Protein AF-A0A1B6HWM0-F1 (afdb_monomer_lite)

Organism: NCBI:txid320908

Structure (mmCIF, N/CA/C/O backbone):
data_AF-A0A1B6HWM0-F1
#
_entry.id   AF-A0A1B6HWM0-F1
#
loop_
_atom_site.group_PDB
_atom_site.id
_atom_site.type_symbol
_atom_site.label_atom_id
_atom_site.label_alt_id
_atom_site.label_comp_id
_atom_site.label_asym_id
_atom_site.label_entity_id
_atom_site.label_seq_id
_atom_site.pdbx_PDB_ins_code
_atom_site.Cartn_x
_atom_site.Cartn_y
_atom_site.Cartn_z
_atom_site.occupancy
_atom_site.B_iso_or_equiv
_atom_site.auth_seq_id
_atom_site.auth_comp_id
_atom_site.auth_asym_id
_atom_site.auth_atom_id
_atom_site.pdbx_PDB_model_num
ATOM 1 N N . GLU A 1 1 ? 51.348 -57.547 -62.914 1.00 40.72 1 GLU A N 1
ATOM 2 C CA . GLU A 1 1 ? 50.352 -56.809 -63.712 1.00 40.72 1 GLU A CA 1
ATOM 3 C C . GLU A 1 1 ? 50.703 -55.326 -63.709 1.00 40.72 1 GLU A C 1
ATOM 5 O O . GLU A 1 1 ? 50.696 -54.713 -62.653 1.00 40.72 1 GLU A O 1
ATOM 10 N N . ILE A 1 2 ? 51.156 -54.853 -64.878 1.00 40.62 2 ILE A N 1
ATOM 11 C CA . ILE A 1 2 ? 50.987 -53.520 -65.498 1.00 40.62 2 ILE A CA 1
ATOM 12 C C . ILE A 1 2 ? 51.083 -52.308 -64.538 1.00 40.62 2 ILE A C 1
ATOM 14 O O . ILE A 1 2 ? 50.149 -52.009 -63.808 1.00 40.62 2 ILE A O 1
ATOM 18 N N . GLU A 1 3 ? 52.250 -51.669 -64.378 1.00 36.12 3 GLU A N 1
ATOM 19 C CA . GLU A 1 3 ? 52.830 -50.602 -65.237 1.00 36.12 3 GLU A CA 1
ATOM 20 C C . GLU A 1 3 ? 51.979 -49.308 -65.315 1.00 36.12 3 GLU A C 1
ATOM 22 O O . GLU A 1 3 ? 50.900 -49.305 -65.886 1.00 36.12 3 GLU A O 1
ATOM 27 N N . LYS A 1 4 ? 52.447 -48.198 -64.704 1.00 38.41 4 LYS A N 1
ATOM 28 C CA . LYS A 1 4 ? 53.203 -47.085 -65.360 1.00 38.41 4 LYS A CA 1
ATOM 29 C C . LYS A 1 4 ? 52.201 -45.985 -65.776 1.00 38.41 4 LYS A C 1
ATOM 31 O O . LYS A 1 4 ? 51.188 -46.279 -66.385 1.00 38.41 4 LYS A O 1
ATOM 36 N N . TRP A 1 5 ? 52.325 -44.719 -65.388 1.00 36.69 5 TRP A N 1
ATOM 37 C CA . TRP A 1 5 ? 53.414 -43.774 -65.657 1.00 36.69 5 TRP A CA 1
ATOM 38 C C . TRP A 1 5 ? 53.405 -42.677 -64.568 1.00 36.69 5 TRP A C 1
ATOM 40 O O . TRP A 1 5 ? 52.385 -42.045 -64.330 1.00 36.69 5 TRP A O 1
ATOM 50 N N . MET A 1 6 ? 54.442 -42.594 -63.732 1.00 32.62 6 MET A N 1
ATOM 51 C CA . MET A 1 6 ? 55.604 -41.688 -63.856 1.00 32.62 6 MET A CA 1
ATOM 52 C C . MET A 1 6 ? 55.316 -40.182 -63.666 1.00 32.62 6 MET A C 1
ATOM 54 O O . MET A 1 6 ? 55.105 -39.432 -64.613 1.00 32.62 6 MET A O 1
ATOM 58 N N . LEU A 1 7 ? 55.423 -39.776 -62.395 1.00 42.09 7 LEU A N 1
ATOM 59 C CA . LEU A 1 7 ? 56.094 -38.570 -61.865 1.00 42.09 7 LEU A CA 1
ATOM 60 C C . LEU A 1 7 ? 57.292 -38.077 -62.728 1.00 42.09 7 LEU A C 1
ATOM 62 O O . LEU A 1 7 ? 57.929 -38.904 -63.383 1.00 42.09 7 LEU A O 1
ATOM 66 N N . PRO A 1 8 ? 57.675 -36.777 -62.677 1.00 43.03 8 PRO A N 1
ATOM 67 C CA . PRO A 1 8 ? 58.508 -36.322 -61.558 1.00 43.03 8 PRO A CA 1
ATOM 68 C C . PRO A 1 8 ? 58.257 -34.903 -61.025 1.00 43.03 8 PRO A C 1
ATOM 70 O O . PRO A 1 8 ? 58.217 -33.906 -61.740 1.00 43.03 8 PRO A O 1
ATOM 73 N N . HIS A 1 9 ? 58.233 -34.857 -59.696 1.00 41.94 9 HIS A N 1
ATOM 74 C CA . HIS A 1 9 ? 58.665 -33.747 -58.857 1.00 41.94 9 HIS A CA 1
ATOM 75 C C . HIS A 1 9 ? 60.089 -33.307 -59.262 1.00 41.94 9 HIS A C 1
ATOM 77 O O . HIS A 1 9 ? 60.989 -34.146 -59.318 1.00 41.94 9 HIS A O 1
ATOM 83 N N . MET A 1 10 ? 60.318 -32.013 -59.501 1.00 31.55 10 MET A N 1
ATOM 84 C CA . MET A 1 10 ? 61.663 -31.424 -59.526 1.00 31.55 10 MET A CA 1
ATOM 85 C C . MET A 1 10 ? 61.644 -30.001 -58.962 1.00 31.55 10 MET A C 1
ATOM 87 O O . MET A 1 10 ? 61.113 -29.078 -59.572 1.00 31.55 10 MET A O 1
ATOM 91 N N . ASP A 1 11 ? 62.267 -29.851 -57.793 1.00 42.53 11 ASP A N 1
ATOM 92 C CA . ASP A 1 11 ? 62.800 -28.590 -57.277 1.00 42.53 11 ASP A CA 1
ATOM 93 C C . ASP A 1 11 ? 63.854 -28.043 -58.241 1.00 42.53 11 ASP A C 1
ATOM 95 O O . ASP A 1 11 ? 64.808 -28.763 -58.501 1.00 42.53 11 ASP A O 1
ATOM 99 N N . TYR A 1 12 ? 63.788 -26.776 -58.672 1.00 37.88 12 TYR A N 1
ATOM 100 C CA . TYR A 1 12 ? 64.992 -26.052 -59.117 1.00 37.88 12 TYR A CA 1
ATOM 101 C C . TYR A 1 12 ? 64.904 -24.531 -58.891 1.00 37.88 12 TYR A C 1
ATOM 103 O O . TYR A 1 12 ? 64.330 -23.758 -59.652 1.00 37.88 12 TYR A O 1
ATOM 111 N N . ARG A 1 13 ? 65.561 -24.129 -57.799 1.00 35.31 13 ARG A N 1
ATOM 112 C CA . ARG A 1 13 ? 66.434 -22.955 -57.633 1.00 35.31 13 ARG A CA 1
ATOM 113 C C . ARG A 1 13 ? 66.890 -22.296 -58.956 1.00 35.31 13 ARG A C 1
ATOM 115 O O . ARG A 1 13 ? 67.444 -22.971 -59.812 1.00 35.31 13 ARG A O 1
ATOM 122 N N . HIS A 1 14 ? 66.791 -20.962 -59.012 1.00 41.03 14 HIS A N 1
ATOM 123 C CA . HIS A 1 14 ? 67.544 -20.033 -59.877 1.00 41.03 14 HIS A CA 1
ATOM 124 C C . HIS A 1 14 ? 67.730 -20.437 -61.353 1.00 41.03 14 HIS A C 1
ATOM 126 O O . HIS A 1 14 ? 68.731 -21.042 -61.728 1.00 41.03 14 HIS A O 1
ATOM 132 N N . GLY A 1 15 ? 66.852 -19.948 -62.227 1.00 31.11 15 GLY A N 1
ATOM 133 C CA . GLY A 1 15 ? 67.050 -20.049 -63.669 1.00 31.11 15 GLY A CA 1
ATOM 134 C C . GLY A 1 15 ? 66.361 -18.910 -64.396 1.00 31.11 15 GLY A C 1
ATOM 135 O O . GLY A 1 15 ? 65.150 -18.930 -64.568 1.00 31.11 15 GLY A O 1
ATOM 136 N N . ARG A 1 16 ? 67.147 -17.922 -64.846 1.00 40.44 16 ARG A N 1
ATOM 137 C CA . ARG A 1 16 ? 66.785 -17.080 -65.993 1.00 40.44 16 ARG A CA 1
ATOM 138 C C . ARG A 1 16 ? 66.242 -18.007 -67.077 1.00 40.44 16 ARG A C 1
ATOM 140 O O . ARG A 1 16 ? 66.979 -18.881 -67.529 1.00 40.44 16 ARG A O 1
ATOM 147 N N . GLU A 1 17 ? 64.991 -17.821 -67.479 1.00 35.97 17 GLU A N 1
ATOM 148 C CA . GLU A 1 17 ? 64.436 -18.454 -68.672 1.00 35.97 17 GLU A CA 1
ATOM 149 C C . GLU A 1 17 ? 65.302 -18.071 -69.878 1.00 35.97 17 GLU A C 1
ATOM 151 O O . GLU A 1 17 ? 65.164 -17.005 -70.482 1.00 35.97 17 GLU A O 1
ATOM 156 N N . ILE A 1 18 ? 66.244 -18.948 -70.221 1.00 39.66 18 ILE A N 1
ATOM 157 C CA . ILE A 1 18 ? 66.913 -18.936 -71.513 1.00 39.66 18 ILE A CA 1
ATOM 158 C C . ILE A 1 18 ? 65.864 -19.441 -72.497 1.00 39.66 18 ILE A C 1
ATOM 160 O O . ILE A 1 18 ? 65.661 -20.645 -72.666 1.00 39.66 18 ILE A O 1
ATOM 164 N N . ARG A 1 19 ? 65.153 -18.495 -73.116 1.00 40.03 19 ARG A N 1
ATOM 165 C CA . ARG A 1 19 ? 64.285 -18.753 -74.265 1.00 40.03 19 ARG A CA 1
ATOM 166 C C . ARG A 1 19 ? 65.132 -19.452 -75.337 1.00 40.03 19 ARG A C 1
ATOM 168 O O . ARG A 1 19 ? 66.029 -18.846 -75.920 1.00 40.03 19 ARG A O 1
ATOM 175 N N . LYS A 1 20 ? 64.876 -20.745 -75.555 1.00 37.38 20 LYS A N 1
ATOM 176 C CA . LYS A 1 20 ? 65.487 -21.552 -76.618 1.00 37.38 20 LYS A CA 1
ATOM 177 C C . LYS A 1 20 ? 64.995 -21.024 -77.967 1.00 37.38 20 LYS A C 1
ATOM 179 O O . LYS A 1 20 ? 63.881 -21.330 -78.378 1.00 37.38 20 LYS A O 1
ATOM 184 N N . TYR A 1 21 ? 65.814 -20.227 -78.647 1.00 40.50 21 TYR A N 1
ATOM 185 C CA . TYR A 1 21 ? 65.607 -19.905 -80.056 1.00 40.50 21 TYR A CA 1
ATOM 186 C C . TYR A 1 21 ? 66.005 -21.126 -80.895 1.00 40.50 21 TYR A C 1
ATOM 188 O O . TYR A 1 21 ? 67.183 -21.465 -80.992 1.00 40.50 21 TYR A O 1
ATOM 196 N N . GLN A 1 22 ? 65.023 -21.801 -81.497 1.00 38.03 22 GLN A N 1
ATOM 197 C CA . GLN A 1 22 ? 65.281 -22.620 -82.679 1.00 38.03 22 GLN A CA 1
ATOM 198 C C . GLN A 1 22 ? 65.741 -21.671 -83.789 1.00 38.03 22 GLN A C 1
ATOM 200 O O . GLN A 1 22 ? 64.954 -20.903 -84.336 1.00 38.03 22 GLN A O 1
ATOM 205 N N . HIS A 1 23 ? 67.041 -21.680 -84.073 1.00 37.00 23 HIS A N 1
ATOM 206 C CA . HIS A 1 23 ? 67.623 -20.947 -85.187 1.00 37.00 23 HIS A CA 1
ATOM 207 C C . HIS A 1 23 ? 67.180 -21.580 -86.511 1.00 37.00 23 HIS A C 1
ATOM 209 O O . HIS A 1 23 ? 67.772 -22.546 -86.984 1.00 37.00 23 HIS A O 1
ATOM 215 N N . THR A 1 24 ? 66.163 -21.001 -87.144 1.00 45.03 24 THR A N 1
ATOM 216 C CA . THR A 1 24 ? 66.063 -21.017 -88.604 1.00 45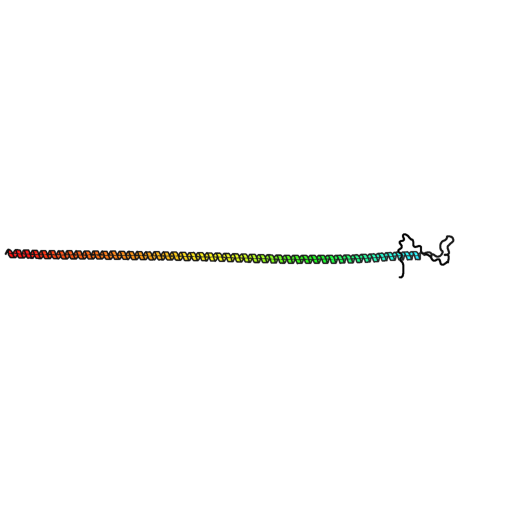.03 24 THR A CA 1
ATOM 217 C C . THR A 1 24 ? 67.192 -20.141 -89.141 1.00 45.03 24 THR A C 1
ATOM 219 O O . THR A 1 24 ? 67.259 -18.949 -88.841 1.00 45.03 24 THR A O 1
ATOM 222 N N . LEU A 1 25 ? 68.120 -20.761 -89.868 1.00 49.12 25 LEU A N 1
ATOM 223 C CA . LEU A 1 25 ? 69.285 -20.145 -90.497 1.00 49.12 25 LEU A CA 1
ATOM 224 C C . LEU A 1 25 ? 68.869 -19.033 -91.473 1.00 49.12 25 LEU A C 1
ATOM 226 O O . LEU A 1 25 ? 68.650 -19.266 -92.654 1.00 49.12 25 LEU A O 1
ATOM 230 N N . SER A 1 26 ? 68.812 -17.807 -90.971 1.00 46.41 26 SER A N 1
ATOM 231 C CA . SER A 1 26 ? 69.119 -16.607 -91.739 1.00 46.41 26 SER A CA 1
ATOM 232 C C . SER A 1 26 ? 69.863 -15.680 -90.791 1.00 46.41 26 SER A C 1
ATOM 234 O O . SER A 1 26 ? 69.293 -15.202 -89.810 1.00 46.41 26 SER A O 1
ATOM 236 N N . ALA A 1 27 ? 71.166 -15.510 -91.017 1.00 50.34 27 ALA A N 1
ATOM 237 C CA . ALA A 1 27 ? 72.000 -14.639 -90.200 1.00 50.34 27 ALA A CA 1
ATOM 238 C C . ALA A 1 27 ? 71.366 -13.234 -90.155 1.00 50.34 27 ALA A C 1
ATOM 240 O O . ALA A 1 27 ? 71.095 -12.673 -91.223 1.00 50.34 27 ALA A O 1
ATOM 241 N N . PRO A 1 28 ? 71.091 -12.655 -88.969 1.00 51.94 28 PRO A N 1
ATOM 242 C CA . PRO A 1 28 ? 70.650 -11.272 -88.902 1.00 51.94 28 PRO A CA 1
ATOM 243 C C . PRO A 1 28 ? 71.795 -10.422 -89.449 1.00 51.94 28 PRO A C 1
ATOM 245 O O . PRO A 1 28 ? 72.908 -10.477 -88.930 1.00 51.94 28 PRO A O 1
ATOM 248 N N . GLN A 1 29 ? 71.548 -9.688 -90.537 1.00 53.56 29 GLN A N 1
ATOM 249 C CA . GLN A 1 29 ? 72.529 -8.749 -91.074 1.00 53.56 29 GLN A CA 1
ATOM 250 C C . GLN A 1 29 ? 72.933 -7.816 -89.922 1.00 53.56 29 GLN A C 1
ATOM 252 O O . GLN A 1 29 ? 72.065 -7.283 -89.236 1.00 53.56 29 GLN A O 1
ATOM 257 N N . VAL A 1 30 ? 74.226 -7.683 -89.643 1.00 55.88 30 VAL A N 1
ATOM 258 C CA . VAL A 1 30 ? 74.768 -6.787 -88.609 1.00 55.88 30 VAL A CA 1
ATOM 259 C C . VAL A 1 30 ? 75.620 -5.715 -89.285 1.00 55.88 30 VAL A C 1
ATOM 261 O O . VAL A 1 30 ? 76.241 -5.991 -90.313 1.00 55.88 30 VAL A O 1
ATOM 264 N N . ASP A 1 31 ? 75.620 -4.485 -88.760 1.00 56.69 31 ASP A N 1
ATOM 265 C CA . ASP A 1 31 ? 76.490 -3.422 -89.284 1.00 56.69 31 ASP A CA 1
ATOM 266 C C . ASP A 1 31 ? 77.966 -3.710 -88.937 1.00 56.69 31 ASP A C 1
ATOM 268 O O . ASP A 1 31 ? 78.278 -4.647 -88.198 1.00 56.69 31 ASP A O 1
ATOM 272 N N . SER A 1 32 ? 78.905 -2.907 -89.443 1.00 50.88 32 SER A N 1
ATOM 273 C CA . SER A 1 32 ? 80.350 -3.082 -89.199 1.00 50.88 32 SER A CA 1
ATOM 274 C C . SER A 1 32 ? 80.780 -2.976 -87.723 1.00 50.88 32 SER A C 1
ATOM 276 O O . SER A 1 32 ? 81.959 -3.151 -87.419 1.00 50.88 32 SER A O 1
ATOM 278 N N . ARG A 1 33 ? 79.847 -2.713 -86.797 1.00 57.69 33 ARG A N 1
ATOM 279 C CA . ARG A 1 33 ? 80.047 -2.682 -85.341 1.00 57.69 33 ARG A CA 1
ATOM 280 C C . ARG A 1 33 ? 79.287 -3.797 -84.605 1.00 57.69 33 ARG A C 1
ATOM 282 O O . ARG A 1 33 ? 79.276 -3.802 -83.378 1.00 57.69 33 ARG A O 1
ATOM 289 N N . GLY A 1 34 ? 78.683 -4.749 -85.323 1.00 56.28 34 GLY A N 1
ATOM 290 C CA . GLY A 1 34 ? 78.070 -5.952 -84.747 1.00 56.28 34 GLY A CA 1
ATOM 291 C C . GLY A 1 34 ? 76.643 -5.777 -84.210 1.00 56.28 34 GLY A C 1
ATOM 292 O O . GLY A 1 34 ? 76.187 -6.620 -83.439 1.00 56.28 34 GLY A O 1
ATOM 293 N N . LEU A 1 35 ? 75.926 -4.712 -84.592 1.00 54.81 35 LEU A N 1
ATOM 294 C CA . LEU A 1 35 ? 74.539 -4.462 -84.164 1.00 54.81 35 LEU A CA 1
ATOM 295 C C . LEU A 1 35 ? 73.518 -4.996 -85.195 1.00 54.81 35 LEU A C 1
ATOM 297 O O . LEU A 1 35 ? 73.703 -4.746 -86.386 1.00 54.81 35 LEU A O 1
ATOM 301 N N . PRO A 1 36 ? 72.437 -5.700 -84.785 1.00 52.53 36 PRO A N 1
ATOM 302 C CA . PRO A 1 36 ? 71.470 -6.321 -85.706 1.00 52.53 36 PRO A CA 1
ATOM 303 C C . PRO A 1 36 ? 70.641 -5.288 -86.497 1.00 52.53 36 PRO A C 1
ATOM 305 O O . PRO A 1 36 ? 70.056 -4.380 -85.908 1.00 52.53 36 PRO A O 1
ATOM 308 N N . LEU A 1 37 ? 70.550 -5.444 -87.829 1.00 55.78 37 LEU A N 1
ATOM 309 C CA . LEU A 1 37 ? 69.962 -4.480 -88.783 1.00 55.78 37 LEU A CA 1
ATOM 310 C C . LEU A 1 37 ? 68.429 -4.347 -88.754 1.00 55.78 37 LEU A C 1
ATOM 312 O O . LEU A 1 37 ? 67.893 -3.513 -89.479 1.00 55.78 37 LEU A O 1
ATOM 316 N N . THR A 1 38 ? 67.694 -5.112 -87.948 1.00 61.19 38 THR A N 1
ATOM 317 C CA . THR A 1 38 ? 66.219 -5.040 -87.931 1.00 61.19 38 THR A CA 1
ATOM 318 C C . THR A 1 38 ? 65.649 -4.991 -86.519 1.00 61.19 38 THR A C 1
ATOM 320 O O . THR A 1 38 ? 64.799 -5.778 -86.122 1.00 61.19 38 THR A O 1
ATOM 323 N N . MET A 1 39 ? 66.079 -3.993 -85.754 1.00 51.47 39 MET A N 1
ATOM 324 C CA . MET A 1 39 ? 65.183 -3.368 -84.782 1.00 51.47 39 MET A CA 1
ATOM 325 C C . MET A 1 39 ? 64.685 -2.079 -85.443 1.00 51.47 39 MET A C 1
ATOM 327 O O . MET A 1 39 ? 65.523 -1.213 -85.719 1.00 51.47 39 MET A O 1
ATOM 331 N N . PRO A 1 40 ? 63.383 -1.940 -85.773 1.00 57.97 40 PRO A N 1
ATOM 332 C CA . PRO A 1 40 ? 62.870 -0.679 -86.296 1.00 57.97 40 PRO A CA 1
ATOM 333 C C . PRO A 1 40 ? 63.247 0.417 -85.301 1.00 57.97 40 PRO A C 1
ATOM 335 O O . PRO A 1 40 ? 62.989 0.297 -84.101 1.00 57.97 40 PRO A O 1
ATOM 338 N N . LYS A 1 41 ? 63.959 1.444 -85.778 1.00 63.00 41 LYS A N 1
ATOM 339 C CA . LYS A 1 41 ? 64.371 2.550 -84.915 1.00 63.00 41 LYS A CA 1
ATOM 340 C C . LYS A 1 41 ? 63.102 3.213 -84.409 1.00 63.00 41 LYS A C 1
ATOM 342 O O . LYS A 1 41 ? 62.333 3.735 -85.210 1.00 63.00 41 LYS A O 1
ATOM 347 N N . ARG A 1 42 ? 62.905 3.149 -83.094 1.00 60.59 42 ARG A N 1
ATOM 348 C CA . ARG A 1 42 ? 61.780 3.770 -82.406 1.00 60.59 42 ARG A CA 1
ATOM 349 C C . ARG A 1 42 ? 61.705 5.231 -82.832 1.00 60.59 42 ARG A C 1
ATOM 351 O O . ARG A 1 42 ? 62.698 5.958 -82.740 1.00 60.59 42 ARG A O 1
ATOM 358 N N . THR A 1 43 ? 60.576 5.611 -83.409 1.00 75.50 43 THR A N 1
ATOM 359 C CA . THR A 1 43 ? 60.374 6.973 -83.891 1.00 75.50 43 THR A CA 1
ATOM 360 C C . THR A 1 43 ? 60.002 7.872 -82.715 1.00 75.50 43 THR A C 1
ATOM 362 O O . THR A 1 43 ? 59.535 7.398 -81.679 1.00 75.50 43 THR A O 1
ATOM 365 N N . LYS A 1 44 ? 60.183 9.190 -82.865 1.00 76.06 44 LYS A N 1
ATOM 366 C CA . LYS A 1 44 ? 59.674 10.151 -81.870 1.00 76.06 44 LYS A CA 1
ATOM 367 C C . LYS A 1 44 ? 58.163 9.978 -81.652 1.00 76.06 44 LYS A C 1
ATOM 369 O O . LYS A 1 44 ? 57.690 10.103 -80.531 1.00 76.06 44 LYS A O 1
ATOM 374 N N . GLU A 1 45 ? 57.439 9.607 -82.706 1.00 78.06 45 GLU A N 1
ATOM 375 C CA . GLU A 1 45 ? 56.003 9.323 -82.674 1.00 78.06 45 GLU A CA 1
ATOM 376 C C . GLU A 1 45 ? 55.678 8.071 -81.834 1.00 78.06 45 GLU A C 1
ATOM 378 O O . GLU A 1 45 ? 54.719 8.087 -81.063 1.00 78.06 45 GLU A O 1
ATOM 383 N N . ASP A 1 46 ? 56.510 7.022 -81.886 1.00 80.50 46 ASP A N 1
ATOM 384 C CA . ASP A 1 46 ? 56.365 5.822 -81.042 1.00 80.50 46 ASP A CA 1
ATOM 385 C C . ASP A 1 46 ? 56.664 6.098 -79.557 1.00 80.50 46 ASP A C 1
ATOM 387 O O . ASP A 1 46 ? 56.055 5.499 -78.662 1.00 80.50 46 ASP A O 1
ATOM 391 N N . ASP A 1 47 ? 57.620 6.988 -79.269 1.00 82.94 47 ASP A N 1
ATOM 392 C CA . ASP A 1 47 ? 57.928 7.435 -77.906 1.00 82.94 47 ASP A CA 1
ATOM 393 C C . ASP A 1 47 ? 56.778 8.269 -77.321 1.00 82.94 47 ASP A C 1
ATOM 395 O O . ASP A 1 47 ? 56.326 7.998 -76.203 1.00 82.94 47 ASP A O 1
ATOM 399 N N . GLU A 1 48 ? 56.233 9.204 -78.103 1.00 85.62 48 GLU A N 1
ATOM 400 C CA . GLU A 1 48 ? 55.065 10.008 -77.732 1.00 85.62 48 GLU A CA 1
ATOM 401 C C . GLU A 1 48 ? 53.796 9.158 -77.562 1.00 85.62 48 GLU A C 1
ATOM 403 O O . GLU A 1 48 ? 53.018 9.381 -76.628 1.00 85.62 48 GLU A O 1
ATOM 408 N N . ALA A 1 49 ? 53.580 8.153 -78.417 1.00 84.19 49 ALA A N 1
ATOM 409 C CA . ALA A 1 49 ? 52.457 7.224 -78.299 1.00 84.19 49 ALA A CA 1
ATOM 410 C C . ALA A 1 49 ? 52.545 6.372 -77.019 1.00 84.19 49 ALA A C 1
ATOM 412 O O . ALA A 1 49 ? 51.548 6.202 -76.311 1.00 84.19 49 ALA A O 1
ATOM 413 N N . MET A 1 50 ? 53.740 5.882 -76.672 1.00 82.62 50 MET A N 1
ATOM 414 C CA . MET A 1 50 ? 53.985 5.164 -75.414 1.00 82.62 50 MET A CA 1
ATOM 415 C C . MET A 1 50 ? 53.785 6.058 -74.188 1.00 82.62 50 MET A C 1
ATOM 417 O O . MET A 1 50 ? 53.210 5.612 -73.193 1.00 82.62 50 MET A O 1
ATOM 421 N N . GLU A 1 51 ? 54.215 7.320 -74.241 1.00 85.38 51 GLU A N 1
ATOM 422 C CA . GLU A 1 51 ? 54.004 8.250 -73.135 1.00 85.38 51 GLU A CA 1
ATOM 423 C C . GLU A 1 51 ? 52.522 8.596 -72.950 1.00 85.38 51 GLU A C 1
ATOM 425 O O . GLU A 1 51 ? 52.032 8.546 -71.820 1.00 85.38 51 GLU A O 1
ATOM 430 N N . LYS A 1 52 ? 51.773 8.825 -74.036 1.00 88.88 52 LYS A N 1
ATOM 431 C CA . LYS A 1 52 ? 50.310 8.990 -73.986 1.00 88.88 52 LYS A CA 1
ATOM 432 C C . LYS A 1 52 ? 49.617 7.761 -73.401 1.00 88.88 52 LYS A C 1
ATOM 434 O O . LYS A 1 52 ? 48.749 7.917 -72.547 1.00 88.88 52 LYS A O 1
ATOM 439 N N . LYS A 1 53 ? 50.035 6.547 -73.779 1.00 89.19 53 LYS A N 1
ATOM 440 C CA . LYS A 1 53 ? 49.504 5.297 -73.208 1.00 89.19 53 LYS A CA 1
ATOM 441 C C . LYS A 1 53 ? 49.792 5.187 -71.708 1.00 89.19 53 LYS A C 1
ATOM 443 O O . LYS A 1 53 ? 48.887 4.889 -70.937 1.00 89.19 53 LYS A O 1
ATOM 448 N N . ARG A 1 54 ? 51.016 5.513 -71.281 1.00 90.56 54 ARG A N 1
ATOM 449 C CA . ARG A 1 54 ? 51.405 5.544 -69.861 1.00 90.56 54 ARG A CA 1
ATOM 450 C C . ARG A 1 54 ? 50.613 6.588 -69.068 1.00 90.56 54 ARG A C 1
ATOM 452 O O . ARG A 1 54 ? 50.316 6.367 -67.898 1.00 90.56 54 ARG A O 1
ATOM 459 N N . GLN A 1 55 ? 50.297 7.735 -69.669 1.00 88.62 55 GLN A N 1
ATOM 460 C CA . GLN A 1 55 ? 49.461 8.753 -69.028 1.00 88.62 55 GLN A CA 1
ATOM 461 C C . GLN A 1 55 ? 47.998 8.313 -68.940 1.00 88.62 55 GLN A C 1
ATOM 463 O O . GLN A 1 55 ? 47.402 8.456 -67.876 1.00 88.62 55 GLN A O 1
ATOM 468 N N . ALA A 1 56 ? 47.453 7.706 -69.997 1.00 89.88 56 ALA A N 1
ATOM 469 C CA . ALA A 1 56 ? 46.104 7.147 -69.996 1.00 89.88 56 ALA A CA 1
ATOM 470 C C . ALA A 1 56 ? 45.941 6.050 -68.930 1.00 89.88 56 ALA A C 1
ATOM 472 O O . ALA A 1 56 ? 44.998 6.100 -68.151 1.00 89.88 56 ALA A O 1
ATOM 473 N N . GLU A 1 57 ? 46.906 5.134 -68.810 1.00 91.56 57 GLU A N 1
ATOM 474 C CA . GLU A 1 57 ? 46.910 4.076 -67.788 1.00 91.56 57 GLU A CA 1
ATOM 475 C C . GLU A 1 57 ? 46.998 4.649 -66.362 1.00 91.56 57 GLU A C 1
ATOM 477 O O . GLU A 1 57 ? 46.298 4.204 -65.453 1.00 91.56 57 GLU A O 1
ATOM 482 N N . LYS A 1 58 ? 47.799 5.703 -66.151 1.00 92.31 58 LYS A N 1
ATOM 483 C CA . LYS A 1 58 ? 47.844 6.419 -64.865 1.00 92.31 58 LYS A CA 1
ATOM 484 C C . LYS A 1 58 ? 46.530 7.132 -64.549 1.00 92.31 58 LYS A C 1
ATOM 486 O O . LYS A 1 58 ? 46.140 7.195 -63.385 1.00 92.31 58 LYS A O 1
ATOM 491 N N . GLU A 1 59 ? 45.875 7.724 -65.543 1.00 91.94 59 GLU A N 1
ATOM 492 C CA . GLU A 1 59 ? 44.568 8.364 -65.374 1.00 91.94 59 GLU A CA 1
ATOM 493 C C . GLU A 1 59 ? 43.468 7.351 -65.086 1.00 91.94 59 GLU A C 1
ATOM 495 O O . GLU A 1 59 ? 42.644 7.594 -64.206 1.00 91.94 59 GLU A O 1
ATOM 500 N N . GLU A 1 60 ? 43.479 6.214 -65.772 1.00 92.38 60 GLU A N 1
ATOM 501 C CA . GLU A 1 60 ? 42.573 5.098 -65.527 1.00 92.38 60 GLU A CA 1
ATOM 502 C C . GLU A 1 60 ? 42.784 4.529 -64.123 1.00 92.38 60 GLU A C 1
ATOM 504 O O . GLU A 1 60 ? 41.833 4.468 -63.350 1.00 92.38 60 GLU A O 1
ATOM 509 N N . GLY A 1 61 ? 44.033 4.280 -63.718 1.00 93.75 61 GLY A N 1
ATOM 510 C CA . GLY A 1 61 ? 44.362 3.873 -62.351 1.00 93.75 61 GLY A CA 1
ATOM 511 C C . GLY A 1 61 ? 43.896 4.881 -61.294 1.00 93.75 61 GLY A C 1
ATOM 512 O O . GLY A 1 61 ? 43.360 4.488 -60.261 1.00 93.75 61 GLY A O 1
ATOM 513 N N . ARG A 1 62 ? 44.012 6.194 -61.555 1.00 93.56 62 ARG A N 1
ATOM 514 C CA . ARG A 1 62 ? 43.456 7.236 -60.668 1.00 93.56 62 ARG A CA 1
ATOM 515 C C . ARG A 1 62 ? 41.926 7.219 -60.623 1.00 93.56 62 ARG A C 1
ATOM 517 O O . ARG A 1 62 ? 41.359 7.467 -59.560 1.00 93.56 62 ARG A O 1
ATOM 524 N N . ARG A 1 63 ? 41.254 6.961 -61.749 1.00 93.56 63 ARG A N 1
ATOM 525 C CA . ARG A 1 63 ? 39.786 6.862 -61.825 1.00 93.56 63 ARG A CA 1
ATOM 526 C C . ARG A 1 63 ? 39.279 5.636 -61.075 1.00 93.56 63 ARG A C 1
ATOM 528 O O . ARG A 1 63 ? 38.343 5.774 -60.297 1.00 93.56 63 ARG A O 1
ATOM 535 N N . GLU A 1 64 ? 39.913 4.483 -61.260 1.00 95.75 64 GLU A N 1
ATOM 536 C CA . GLU A 1 64 ? 39.574 3.250 -60.544 1.00 95.75 64 GLU A CA 1
ATOM 537 C C . GLU A 1 64 ? 39.851 3.380 -59.044 1.00 95.75 64 GLU A C 1
ATOM 539 O O . GLU A 1 64 ? 38.981 3.075 -58.235 1.00 95.75 64 GLU A O 1
ATOM 544 N N . TRP A 1 65 ? 40.992 3.960 -58.656 1.00 95.94 65 TRP A N 1
ATOM 545 C CA . TRP A 1 65 ? 41.274 4.256 -57.249 1.00 95.94 65 TRP A CA 1
ATOM 546 C C . TRP A 1 65 ? 40.215 5.175 -56.629 1.00 95.94 65 TRP A C 1
ATOM 548 O O . TRP A 1 65 ? 39.760 4.924 -55.517 1.00 95.94 65 TRP A O 1
ATOM 558 N N . LYS A 1 66 ? 39.766 6.209 -57.353 1.00 95.44 66 LYS A N 1
ATOM 559 C CA . LYS A 1 66 ? 38.715 7.112 -56.868 1.00 95.44 66 LYS A CA 1
ATOM 560 C C . LYS A 1 66 ? 37.361 6.407 -56.723 1.00 95.44 66 LYS A C 1
ATOM 562 O O . LYS A 1 66 ? 36.711 6.587 -55.701 1.00 95.44 66 LYS A O 1
ATOM 567 N N . LYS A 1 67 ? 36.967 5.570 -57.690 1.00 96.81 67 LYS A N 1
ATOM 568 C CA . LYS A 1 67 ? 35.747 4.747 -57.592 1.00 96.81 67 LYS A CA 1
ATOM 569 C C . LYS A 1 67 ? 35.798 3.804 -56.394 1.00 96.81 67 LYS A C 1
ATOM 571 O O . LYS A 1 67 ? 34.800 3.662 -55.695 1.00 96.81 67 LYS A O 1
ATOM 576 N N . GLU A 1 68 ? 36.951 3.189 -56.149 1.00 95.25 68 GLU A N 1
ATOM 577 C CA . GLU A 1 68 ? 37.138 2.296 -55.008 1.00 95.25 68 GLU A CA 1
ATOM 578 C C . GLU A 1 68 ? 37.067 3.064 -53.680 1.00 95.25 68 GLU A C 1
ATOM 580 O O . GLU A 1 68 ? 36.420 2.612 -52.740 1.00 95.25 68 GLU A O 1
ATOM 585 N N . GLN A 1 69 ? 37.640 4.270 -53.609 1.00 96.12 69 GLN A N 1
ATOM 586 C CA . GLN A 1 69 ? 37.481 5.148 -52.444 1.00 96.12 69 GLN A CA 1
ATOM 587 C C . GLN A 1 69 ? 36.018 5.553 -52.213 1.00 96.12 69 GLN A C 1
ATOM 589 O O . GLN A 1 69 ? 35.549 5.505 -51.077 1.00 96.12 69 GLN A O 1
ATOM 594 N N . ASP A 1 70 ? 35.281 5.903 -53.270 1.00 96.25 70 ASP A N 1
ATOM 595 C CA . ASP A 1 70 ? 33.863 6.264 -53.171 1.00 96.25 70 ASP A CA 1
ATOM 596 C C . ASP A 1 70 ? 33.003 5.058 -52.744 1.00 96.25 70 ASP A C 1
ATOM 598 O O . ASP A 1 70 ? 32.099 5.207 -51.917 1.00 96.25 70 ASP A O 1
ATOM 602 N N . ARG A 1 71 ? 33.318 3.847 -53.232 1.00 97.00 71 ARG A N 1
ATOM 603 C CA . ARG A 1 71 ? 32.681 2.593 -52.794 1.00 97.00 71 ARG A CA 1
ATOM 604 C C . ARG A 1 71 ? 32.930 2.337 -51.309 1.00 97.00 71 ARG A C 1
ATOM 606 O O . ARG A 1 71 ? 31.969 2.138 -50.569 1.00 97.00 71 ARG A O 1
ATOM 613 N N . LEU A 1 72 ? 34.184 2.398 -50.862 1.00 97.25 72 LEU A N 1
ATOM 614 C CA . LEU A 1 72 ? 34.539 2.200 -49.453 1.00 97.25 72 LEU A CA 1
ATOM 615 C C . LEU A 1 72 ? 33.891 3.258 -48.548 1.00 97.25 72 LEU A C 1
ATOM 617 O O . LEU A 1 72 ? 33.452 2.950 -47.440 1.00 97.25 72 LEU A O 1
ATOM 621 N N . ALA A 1 73 ? 33.780 4.504 -49.016 1.00 96.38 73 ALA A N 1
ATOM 622 C CA . ALA A 1 73 ? 33.081 5.559 -48.292 1.00 96.38 73 ALA A CA 1
ATOM 623 C C . 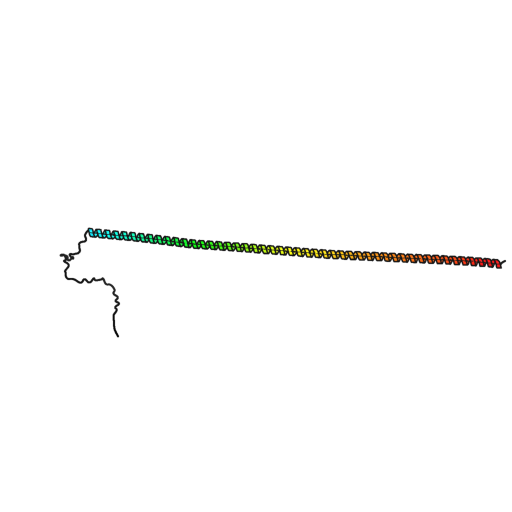ALA A 1 73 ? 31.570 5.287 -48.185 1.00 96.38 73 ALA A C 1
ATOM 625 O O . ALA A 1 73 ? 30.986 5.525 -47.127 1.00 96.38 73 ALA A O 1
ATOM 626 N N . ALA A 1 74 ? 30.937 4.773 -49.244 1.00 96.12 74 ALA A N 1
ATOM 627 C CA . ALA A 1 74 ? 29.526 4.393 -49.228 1.00 96.12 74 ALA A CA 1
ATOM 628 C C . ALA A 1 74 ? 29.260 3.194 -48.302 1.00 96.12 74 ALA A C 1
ATOM 630 O O . ALA A 1 74 ? 28.318 3.229 -47.511 1.00 96.12 74 ALA A O 1
ATOM 631 N N . GLU A 1 75 ? 30.116 2.171 -48.336 1.00 97.19 75 GLU A N 1
ATOM 632 C CA . GLU A 1 75 ? 30.028 1.017 -47.433 1.00 97.19 75 GLU A CA 1
ATOM 633 C C . GLU A 1 75 ? 30.220 1.425 -45.972 1.00 97.19 75 GLU A C 1
ATOM 635 O O . GLU A 1 75 ? 29.453 1.003 -45.107 1.00 97.19 75 GLU A O 1
ATOM 640 N N . ARG A 1 76 ? 31.183 2.313 -45.691 1.00 96.69 76 ARG A N 1
ATOM 641 C CA . ARG A 1 76 ? 31.392 2.848 -44.342 1.00 96.69 76 ARG A CA 1
ATOM 642 C C . ARG A 1 76 ? 30.172 3.617 -43.837 1.00 96.69 76 ARG A C 1
ATOM 644 O O . ARG A 1 76 ? 29.790 3.420 -42.688 1.00 96.69 76 ARG A O 1
ATOM 651 N N . LYS A 1 77 ? 29.564 4.463 -44.673 1.00 97.12 77 LYS A N 1
ATOM 652 C CA . LYS A 1 77 ? 28.340 5.196 -44.308 1.00 97.12 77 LYS A CA 1
ATOM 653 C C . LYS A 1 77 ? 27.186 4.247 -44.015 1.00 97.12 77 LYS A C 1
ATOM 655 O O . LYS A 1 77 ? 26.537 4.393 -42.990 1.00 97.12 77 LYS A O 1
ATOM 660 N N . LYS A 1 78 ? 26.990 3.232 -44.858 1.00 97.12 78 LYS A N 1
ATOM 661 C CA . LYS A 1 78 ? 25.950 2.225 -44.642 1.00 97.12 78 LYS A CA 1
ATOM 662 C C . LYS A 1 78 ? 26.164 1.449 -43.337 1.00 97.12 78 LYS A C 1
ATOM 664 O O . LYS A 1 78 ? 25.225 1.275 -42.572 1.00 97.12 78 LYS A O 1
ATOM 669 N N . ALA A 1 79 ? 27.400 1.043 -43.047 1.00 95.88 79 ALA A N 1
ATOM 670 C CA . ALA A 1 79 ? 27.730 0.369 -41.793 1.00 95.88 79 ALA A CA 1
ATOM 671 C C . ALA A 1 79 ? 27.530 1.277 -40.564 1.00 95.88 79 ALA A C 1
ATOM 673 O O . ALA A 1 79 ? 27.149 0.803 -39.497 1.00 95.88 79 ALA A O 1
ATOM 674 N N . GLU A 1 80 ? 27.792 2.579 -40.689 1.00 97.00 80 GLU A N 1
ATOM 675 C CA . GLU A 1 80 ? 27.536 3.557 -39.627 1.00 97.00 80 GLU A CA 1
ATOM 676 C C . GLU A 1 80 ? 26.034 3.763 -39.392 1.00 97.00 80 GLU A C 1
ATOM 678 O O . GLU A 1 80 ? 25.590 3.737 -38.247 1.00 97.00 80 GLU A O 1
ATOM 683 N N . GLU A 1 81 ? 25.241 3.876 -40.458 1.00 96.25 81 GLU A N 1
ATOM 684 C CA . GLU A 1 81 ? 23.777 3.949 -40.382 1.00 96.25 81 GLU A CA 1
ATOM 685 C C . GLU A 1 81 ? 23.173 2.691 -39.743 1.00 96.25 81 GLU A C 1
ATOM 687 O O . GLU A 1 81 ? 22.308 2.800 -38.875 1.00 96.25 81 GLU A O 1
ATOM 692 N N . GLU A 1 82 ? 23.660 1.501 -40.105 1.00 97.12 82 GLU A N 1
ATOM 693 C CA . GLU A 1 82 ? 23.225 0.236 -39.499 1.00 97.12 82 GLU A CA 1
ATOM 694 C C . GLU A 1 82 ? 23.562 0.175 -38.002 1.00 97.12 82 GLU A C 1
ATOM 696 O O . GLU A 1 82 ? 22.704 -0.192 -37.199 1.00 97.12 82 GLU A O 1
ATOM 701 N N . ARG A 1 83 ? 24.762 0.617 -37.599 1.00 97.69 83 ARG A N 1
ATOM 702 C CA . ARG A 1 83 ? 25.148 0.704 -36.179 1.00 97.69 83 ARG A CA 1
ATOM 703 C C . ARG A 1 83 ? 24.289 1.694 -35.403 1.00 97.69 83 ARG A C 1
ATOM 705 O O . ARG A 1 83 ? 23.898 1.411 -34.275 1.00 97.69 83 ARG A O 1
ATOM 712 N N . LEU A 1 84 ? 23.987 2.852 -35.986 1.00 97.31 84 LEU A N 1
ATOM 713 C CA . LEU A 1 84 ? 23.107 3.837 -35.357 1.00 97.31 84 LEU A CA 1
ATOM 714 C C . LEU A 1 84 ? 21.678 3.300 -35.226 1.00 97.31 84 LEU A C 1
ATOM 716 O O . LEU A 1 84 ? 21.049 3.495 -34.188 1.00 97.31 84 LEU A O 1
ATOM 720 N N . ALA A 1 85 ? 21.183 2.583 -36.235 1.00 96.94 85 ALA A N 1
ATOM 721 C CA . ALA A 1 85 ? 19.880 1.931 -36.175 1.00 96.94 85 ALA A CA 1
ATOM 722 C C . ALA A 1 85 ? 19.834 0.830 -35.102 1.00 96.94 85 ALA A C 1
ATOM 724 O O . ALA A 1 85 ? 18.827 0.698 -34.408 1.00 96.94 85 ALA A O 1
ATOM 725 N N . GLU A 1 86 ? 20.911 0.062 -34.933 1.00 97.00 86 GLU A N 1
ATOM 726 C CA . GLU A 1 86 ? 21.034 -0.942 -33.872 1.00 97.00 86 GLU A CA 1
ATOM 727 C C . GLU A 1 86 ? 21.042 -0.297 -32.480 1.00 97.00 86 GLU A C 1
ATOM 729 O O . GLU A 1 86 ? 20.254 -0.688 -31.620 1.00 97.00 86 GLU A O 1
ATOM 734 N N . LEU A 1 87 ? 21.843 0.753 -32.275 1.00 97.44 87 LEU A N 1
ATOM 735 C CA . LEU A 1 87 ? 21.863 1.502 -31.014 1.00 97.44 87 LEU A CA 1
ATOM 736 C C . LEU A 1 87 ? 20.495 2.112 -30.686 1.00 97.44 87 LEU A C 1
ATOM 738 O O . LEU A 1 87 ? 20.048 2.027 -29.544 1.00 97.44 87 LEU A O 1
ATOM 742 N N . ALA A 1 88 ? 19.799 2.665 -31.682 1.00 97.44 88 ALA A N 1
ATOM 743 C CA . ALA A 1 88 ? 18.459 3.215 -31.497 1.00 97.44 88 ALA A CA 1
ATOM 744 C C . ALA A 1 88 ? 17.433 2.139 -31.100 1.00 97.44 88 ALA A C 1
ATOM 746 O O . ALA A 1 88 ? 16.552 2.407 -30.284 1.00 97.44 88 ALA A O 1
ATOM 747 N N . ARG A 1 89 ? 17.548 0.915 -31.637 1.00 97.69 89 ARG A N 1
ATOM 748 C CA . ARG A 1 89 ? 16.693 -0.218 -31.241 1.00 97.69 89 ARG A CA 1
ATOM 749 C C . ARG A 1 89 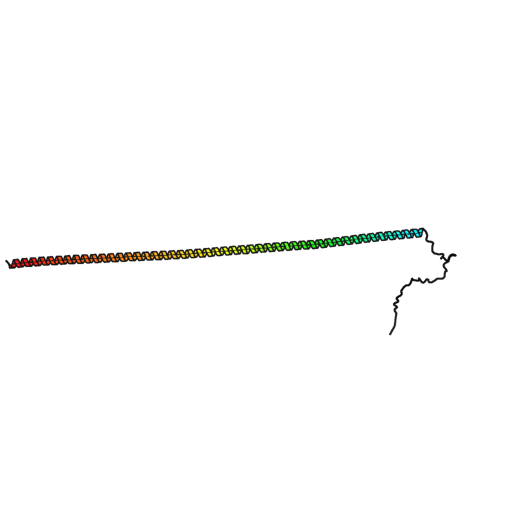? 16.948 -0.641 -29.800 1.00 97.69 89 ARG A C 1
ATOM 751 O O . ARG A 1 89 ? 15.987 -0.792 -29.056 1.00 97.69 89 ARG A O 1
ATOM 758 N N . ILE A 1 90 ? 18.215 -0.771 -29.407 1.00 96.94 90 ILE A N 1
ATOM 759 C CA . ILE A 1 90 ? 18.597 -1.132 -28.034 1.00 96.94 90 ILE A CA 1
ATOM 760 C C . ILE A 1 90 ? 18.109 -0.067 -27.046 1.00 96.94 90 ILE A C 1
ATOM 762 O O . ILE A 1 90 ? 17.578 -0.392 -25.987 1.00 96.94 90 ILE A O 1
ATOM 766 N N . GLU A 1 91 ? 18.246 1.217 -27.385 1.00 96.81 91 GLU A N 1
ATOM 767 C CA . GLU A 1 91 ? 17.755 2.290 -26.521 1.00 96.81 91 GLU A CA 1
ATOM 768 C C . GLU A 1 91 ? 16.223 2.289 -26.414 1.00 96.81 91 GLU A C 1
ATOM 770 O O . GLU A 1 91 ? 15.692 2.480 -25.320 1.00 96.81 91 GLU A O 1
ATOM 775 N N . ALA A 1 92 ? 15.511 2.044 -27.517 1.00 96.56 92 ALA A N 1
ATOM 776 C CA . ALA A 1 92 ? 14.055 1.925 -27.505 1.00 96.56 92 ALA A CA 1
ATOM 777 C C . ALA A 1 92 ? 13.581 0.735 -26.653 1.00 96.56 92 ALA A C 1
ATOM 779 O O . ALA A 1 92 ? 12.642 0.885 -25.875 1.00 96.56 92 ALA A O 1
ATOM 780 N N . GLU A 1 93 ? 14.253 -0.414 -26.749 1.00 96.75 93 GLU A N 1
ATOM 781 C CA . GLU A 1 93 ? 13.968 -1.591 -25.922 1.00 96.75 93 GLU A CA 1
ATOM 782 C C . GLU A 1 93 ? 14.220 -1.308 -24.438 1.00 96.75 93 GLU A C 1
ATOM 784 O O . GLU A 1 93 ? 13.346 -1.564 -23.613 1.00 96.75 93 GLU A O 1
ATOM 789 N N . ARG A 1 94 ? 15.349 -0.671 -24.099 1.00 97.38 94 ARG A N 1
ATOM 790 C CA . ARG A 1 94 ? 15.657 -0.285 -22.715 1.00 97.38 94 ARG A CA 1
ATOM 791 C C . ARG A 1 94 ? 14.615 0.676 -22.139 1.00 97.38 94 ARG A C 1
ATOM 793 O O . ARG A 1 94 ? 14.233 0.533 -20.985 1.00 97.38 94 ARG A O 1
ATOM 800 N N . ARG A 1 95 ? 14.154 1.656 -22.925 1.00 95.38 95 ARG A N 1
ATOM 801 C CA . ARG A 1 95 ? 13.093 2.584 -22.491 1.00 95.38 95 ARG A CA 1
ATOM 802 C C . ARG A 1 95 ? 11.767 1.861 -22.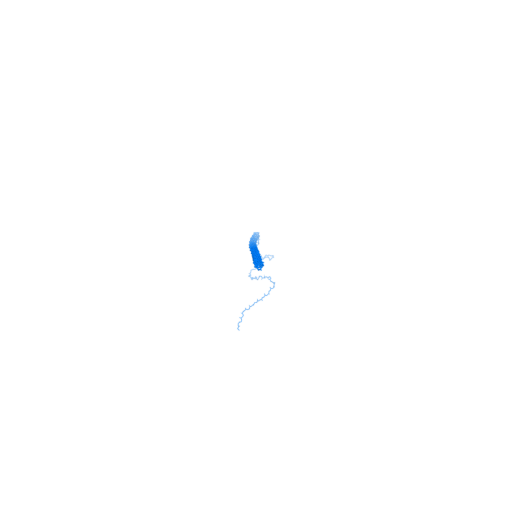276 1.00 95.38 95 ARG A C 1
ATOM 804 O O . ARG A 1 95 ? 11.105 2.122 -21.281 1.00 95.38 95 ARG A O 1
ATOM 811 N N . ALA A 1 96 ? 11.404 0.936 -23.163 1.00 96.00 96 ALA A N 1
ATOM 812 C CA . ALA A 1 96 ? 10.195 0.136 -22.998 1.00 96.00 96 ALA A CA 1
ATOM 813 C C . ALA A 1 96 ? 10.269 -0.768 -21.754 1.00 96.00 96 ALA A C 1
ATOM 815 O O . ALA A 1 96 ? 9.280 -0.917 -21.040 1.00 96.00 96 ALA A O 1
ATOM 816 N N . GLU A 1 97 ? 11.431 -1.356 -21.464 1.00 96.06 97 GLU A N 1
ATOM 817 C CA . GLU A 1 97 ? 11.648 -2.130 -20.239 1.00 96.06 97 GLU A CA 1
ATOM 818 C C . GLU A 1 97 ? 11.559 -1.250 -18.983 1.00 96.06 97 GLU A C 1
ATOM 820 O O . GLU A 1 97 ? 10.881 -1.620 -18.027 1.00 96.06 97 GLU A O 1
ATOM 825 N N . GLU A 1 98 ? 12.170 -0.064 -19.002 1.00 96.00 98 GLU A N 1
ATOM 826 C CA . GLU A 1 98 ? 12.087 0.910 -17.909 1.00 96.00 98 GLU A CA 1
ATOM 827 C C . GLU A 1 98 ? 10.639 1.356 -17.647 1.00 96.00 98 GLU A C 1
ATOM 829 O O . GLU A 1 98 ? 10.207 1.383 -16.495 1.00 96.00 98 GLU A O 1
ATOM 834 N N . GLU A 1 99 ? 9.857 1.627 -18.697 1.00 96.19 99 GLU A N 1
ATOM 835 C CA . GLU A 1 99 ? 8.429 1.948 -18.575 1.00 96.19 99 GLU A CA 1
ATOM 836 C C . GLU A 1 99 ? 7.624 0.785 -17.986 1.00 96.19 99 GLU A C 1
ATOM 838 O O . GLU A 1 99 ? 6.800 1.004 -17.096 1.00 96.19 99 GLU A O 1
ATOM 843 N N . ARG A 1 100 ? 7.891 -0.456 -18.412 1.00 97.00 100 ARG A N 1
ATOM 844 C CA . ARG A 1 100 ? 7.230 -1.644 -17.850 1.00 97.00 100 ARG A CA 1
ATOM 845 C C . ARG A 1 100 ? 7.560 -1.849 -16.375 1.00 97.00 100 ARG A C 1
ATOM 847 O O . ARG A 1 100 ? 6.660 -2.148 -15.597 1.00 97.00 100 ARG A O 1
ATOM 854 N N . LEU A 1 101 ? 8.823 -1.677 -15.987 1.00 96.38 101 LEU A N 1
ATOM 855 C CA . LEU A 1 101 ? 9.241 -1.767 -14.586 1.00 96.38 101 LEU A CA 1
ATOM 856 C C . LEU A 1 101 ? 8.624 -0.644 -13.745 1.00 96.38 101 LEU A C 1
ATOM 858 O O . LEU A 1 101 ? 8.215 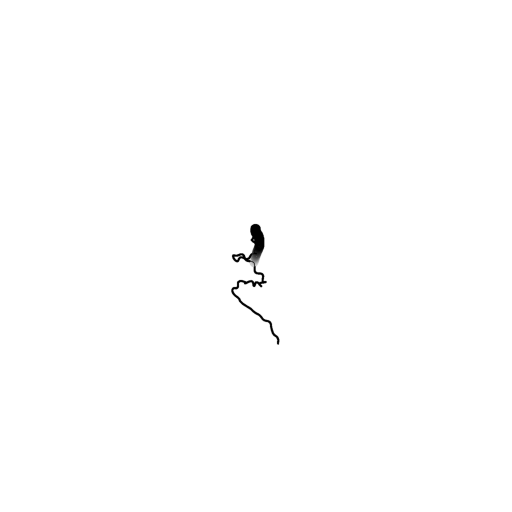-0.882 -12.610 1.00 96.38 101 LEU A O 1
ATOM 862 N N . ALA A 1 102 ? 8.515 0.568 -14.295 1.00 95.88 102 ALA A N 1
ATOM 863 C CA . ALA A 1 102 ? 7.845 1.679 -13.628 1.00 95.88 102 ALA A CA 1
ATOM 864 C C . ALA A 1 102 ? 6.340 1.414 -13.445 1.00 95.88 102 ALA A C 1
ATOM 866 O O . ALA A 1 102 ? 5.796 1.696 -12.378 1.00 95.88 102 ALA A O 1
ATOM 867 N N . GLU A 1 103 ? 5.665 0.849 -14.448 1.00 96.00 103 GLU A N 1
ATOM 868 C CA . GLU A 1 103 ? 4.257 0.450 -14.345 1.00 96.00 103 GLU A CA 1
ATOM 869 C C . GLU A 1 103 ? 4.059 -0.667 -13.311 1.00 96.00 103 GLU A C 1
ATOM 871 O O . GLU A 1 103 ? 3.187 -0.554 -12.449 1.00 96.00 103 GLU A O 1
ATOM 876 N N . GLU A 1 104 ? 4.907 -1.697 -13.326 1.00 96.12 104 GLU A N 1
ATOM 877 C CA . GLU A 1 104 ? 4.882 -2.778 -12.336 1.00 96.12 104 GLU A CA 1
ATOM 878 C C . GLU A 1 104 ? 5.094 -2.246 -10.910 1.00 96.12 104 GLU A C 1
ATOM 880 O O . GLU A 1 104 ? 4.350 -2.609 -9.998 1.00 96.12 104 GLU A O 1
ATOM 885 N N . ALA A 1 105 ? 6.043 -1.324 -10.718 1.00 96.00 105 ALA A N 1
ATOM 886 C CA . ALA A 1 105 ? 6.276 -0.679 -9.429 1.00 96.00 105 ALA A CA 1
ATOM 887 C C . ALA A 1 105 ? 5.058 0.128 -8.950 1.00 96.00 105 ALA A C 1
ATOM 889 O O . ALA A 1 105 ? 4.698 0.046 -7.775 1.00 96.00 105 ALA A O 1
ATOM 890 N N . ARG A 1 106 ? 4.385 0.860 -9.850 1.00 96.62 106 ARG A N 1
ATOM 891 C CA . ARG A 1 106 ? 3.157 1.601 -9.517 1.00 96.62 106 ARG A CA 1
ATOM 892 C C . ARG A 1 106 ? 2.012 0.673 -9.123 1.00 96.62 106 ARG A C 1
ATOM 894 O O . ARG A 1 106 ? 1.332 0.953 -8.141 1.00 96.62 106 ARG A O 1
ATOM 901 N N . LEU A 1 107 ? 1.820 -0.429 -9.846 1.00 96.50 107 LEU A N 1
ATOM 902 C CA . LEU A 1 107 ? 0.801 -1.428 -9.514 1.00 96.50 107 LEU A CA 1
ATOM 903 C C . LEU A 1 107 ? 1.097 -2.116 -8.174 1.00 96.50 107 LEU A C 1
ATOM 905 O O . LEU A 1 107 ? 0.182 -2.348 -7.385 1.00 96.50 107 LEU A O 1
ATOM 909 N N . ALA A 1 108 ? 2.368 -2.406 -7.883 1.00 95.81 108 ALA A N 1
ATOM 910 C CA . ALA A 1 108 ? 2.780 -2.967 -6.599 1.00 95.81 108 ALA A CA 1
ATOM 911 C C . ALA A 1 108 ? 2.552 -1.986 -5.433 1.00 95.81 108 ALA A C 1
ATOM 913 O O . ALA A 1 108 ? 2.111 -2.397 -4.357 1.00 95.81 108 ALA A O 1
ATOM 914 N N . GLU A 1 109 ? 2.819 -0.693 -5.637 1.00 96.00 109 GLU A N 1
ATOM 915 C CA . GLU A 1 109 ? 2.533 0.353 -4.650 1.00 96.00 109 GLU A CA 1
ATOM 916 C C . GLU A 1 109 ? 1.024 0.509 -4.414 1.00 96.00 109 GLU A C 1
ATOM 918 O O . GLU A 1 109 ? 0.580 0.523 -3.265 1.00 96.00 109 GLU A O 1
ATOM 923 N N . GLU A 1 110 ? 0.223 0.540 -5.481 1.00 95.88 110 GLU A N 1
ATOM 924 C CA . GLU A 1 110 ? -1.239 0.598 -5.392 1.00 95.88 110 GLU A CA 1
ATOM 925 C C . GLU A 1 110 ? -1.808 -0.612 -4.636 1.00 95.88 110 GLU A C 1
ATOM 927 O O . GLU A 1 110 ? -2.641 -0.447 -3.742 1.00 95.88 110 GLU A O 1
ATOM 932 N N . ALA A 1 111 ? -1.307 -1.819 -4.917 1.00 95.88 111 ALA A N 1
ATOM 933 C CA . ALA A 1 111 ? -1.701 -3.031 -4.203 1.00 95.88 111 ALA A CA 1
ATOM 934 C C . ALA A 1 111 ? -1.354 -2.964 -2.705 1.00 95.88 111 ALA A C 1
ATOM 936 O O . ALA A 1 111 ? -2.186 -3.325 -1.870 1.00 95.88 111 ALA A O 1
ATOM 937 N N . ARG A 1 112 ? -0.167 -2.449 -2.349 1.00 96.81 112 ARG A N 1
ATOM 938 C CA . ARG A 1 112 ? 0.223 -2.237 -0.945 1.00 96.81 112 ARG A CA 1
ATOM 939 C C . ARG A 1 112 ? -0.689 -1.246 -0.230 1.00 96.81 112 ARG A C 1
ATOM 941 O O . ARG A 1 112 ? -1.083 -1.508 0.902 1.00 96.81 112 ARG A O 1
ATOM 948 N N . LEU A 1 113 ? -1.019 -0.125 -0.871 1.00 96.62 113 LEU A N 1
ATOM 949 C CA . LEU A 1 113 ? -1.918 0.878 -0.293 1.00 96.62 113 LEU A CA 1
ATOM 950 C C . LEU A 1 113 ? -3.336 0.323 -0.114 1.00 96.62 113 LEU A C 1
ATOM 952 O O . LEU A 1 113 ? -3.976 0.587 0.903 1.00 96.62 113 LEU A O 1
ATOM 956 N N . ALA A 1 114 ? -3.818 -0.482 -1.064 1.00 95.69 114 ALA A N 1
ATOM 957 C CA . ALA A 1 114 ? -5.108 -1.155 -0.950 1.00 95.69 114 ALA A CA 1
ATOM 958 C C . ALA A 1 114 ? -5.129 -2.173 0.206 1.00 95.69 114 ALA A C 1
ATOM 960 O O . ALA A 1 114 ? -6.112 -2.244 0.944 1.00 95.69 114 ALA A O 1
ATOM 961 N N . GLU A 1 115 ? -4.053 -2.941 0.396 1.00 95.88 115 GLU A N 1
ATOM 962 C CA . GLU A 1 115 ? -3.919 -3.869 1.526 1.00 95.88 115 GLU A CA 1
ATOM 963 C C . GLU A 1 115 ? -3.871 -3.126 2.869 1.00 95.88 115 GLU A C 1
ATOM 965 O O . GLU A 1 115 ? -4.598 -3.483 3.797 1.00 95.88 115 GLU A O 1
ATOM 970 N N . GLU A 1 116 ? -3.088 -2.049 2.958 1.00 95.88 116 GLU A N 1
ATOM 971 C CA . GLU A 1 116 ? -3.012 -1.204 4.153 1.00 95.88 116 GLU A CA 1
ATOM 972 C C . GLU A 1 116 ? -4.379 -0.599 4.508 1.00 95.88 116 GLU A C 1
ATOM 974 O O . GLU A 1 116 ? -4.794 -0.643 5.668 1.00 95.88 116 GLU A O 1
ATOM 979 N N . ALA A 1 117 ? -5.127 -0.115 3.511 1.00 96.06 117 ALA A N 1
ATOM 980 C CA . ALA A 1 117 ? -6.479 0.401 3.709 1.00 96.06 117 ALA A CA 1
ATOM 981 C C . ALA A 1 117 ? -7.443 -0.676 4.235 1.00 96.06 117 ALA A C 1
ATOM 983 O O . ALA A 1 117 ? -8.220 -0.404 5.153 1.00 96.06 117 ALA A O 1
ATOM 984 N N . ARG A 1 118 ? -7.367 -1.909 3.712 1.00 96.62 118 ARG A N 1
ATOM 985 C CA . ARG A 1 118 ? -8.186 -3.033 4.197 1.00 96.62 118 ARG A CA 1
ATOM 986 C C . ARG A 1 118 ? -7.859 -3.409 5.638 1.00 96.62 118 ARG A C 1
ATOM 988 O O . ARG A 1 118 ? -8.781 -3.621 6.421 1.00 96.62 118 ARG A O 1
ATOM 995 N N . LEU A 1 119 ? -6.577 -3.469 5.997 1.00 96.50 119 LEU A N 1
ATOM 996 C CA . LEU A 1 119 ? -6.153 -3.757 7.370 1.00 96.50 119 LEU A CA 1
ATOM 997 C C . LEU A 1 119 ? -6.592 -2.651 8.338 1.00 96.50 119 LEU A C 1
ATOM 999 O O . LEU A 1 119 ? -7.028 -2.942 9.452 1.00 96.50 119 LEU A O 1
ATOM 1003 N N . ALA A 1 120 ? -6.526 -1.386 7.915 1.00 95.69 120 ALA A N 1
ATOM 1004 C CA . ALA A 1 120 ? -7.018 -0.264 8.707 1.00 95.69 120 ALA A CA 1
ATOM 1005 C C . ALA A 1 120 ? -8.542 -0.331 8.916 1.00 95.69 120 ALA A C 1
ATOM 1007 O O . ALA A 1 120 ? -9.021 -0.080 10.023 1.00 95.69 120 ALA A O 1
ATOM 1008 N N . GLU A 1 121 ? -9.310 -0.692 7.886 1.00 95.81 121 GLU A N 1
ATOM 1009 C CA . GLU A 1 121 ? -10.759 -0.889 7.996 1.00 95.81 121 GLU A CA 1
ATOM 1010 C C . GLU A 1 121 ? -11.106 -2.059 8.928 1.00 95.81 121 GLU A C 1
ATOM 1012 O O . GLU A 1 121 ? -11.942 -1.907 9.821 1.00 95.81 121 GLU A O 1
ATOM 1017 N N . GLU A 1 122 ? -10.416 -3.194 8.794 1.00 96.12 122 GLU A N 1
ATOM 1018 C CA . GLU A 1 122 ? -10.589 -4.353 9.675 1.00 96.12 122 GLU A CA 1
ATOM 1019 C C . GLU A 1 122 ? -10.291 -4.002 11.140 1.00 96.12 122 GLU A C 1
ATOM 1021 O O . GLU A 1 122 ? -11.074 -4.338 12.031 1.00 96.12 122 GLU A O 1
ATOM 1026 N N . ALA A 1 123 ? -9.214 -3.252 11.399 1.00 96.06 123 ALA A N 1
ATOM 1027 C CA . ALA A 1 123 ? -8.873 -2.785 12.740 1.00 96.06 123 ALA A CA 1
ATOM 1028 C C . ALA A 1 123 ? -9.958 -1.870 13.332 1.00 96.06 123 ALA A C 1
ATOM 1030 O O . ALA A 1 123 ? -10.312 -2.021 14.504 1.00 96.06 123 ALA A O 1
ATOM 1031 N N . ARG A 1 124 ? -10.534 -0.964 12.528 1.00 96.75 124 ARG A N 1
ATOM 1032 C CA . ARG A 1 124 ? -11.639 -0.095 12.968 1.00 96.75 124 ARG A CA 1
ATOM 1033 C C . ARG A 1 124 ? -12.900 -0.885 13.301 1.00 96.75 124 ARG A C 1
ATOM 1035 O O . ARG A 1 124 ? -13.517 -0.615 14.328 1.00 96.75 124 ARG A O 1
ATOM 1042 N N . LEU A 1 125 ? -13.263 -1.866 12.476 1.00 96.44 125 LEU A N 1
ATOM 1043 C CA . LEU A 1 125 ? -14.416 -2.734 12.736 1.00 96.44 125 LEU A CA 1
ATOM 1044 C C . LEU A 1 125 ? -14.210 -3.582 14.000 1.00 96.44 125 LEU A C 1
ATOM 1046 O O . LEU A 1 125 ? -15.140 -3.752 14.789 1.00 96.44 125 LEU A O 1
ATOM 1050 N N . ALA A 1 126 ? -12.991 -4.078 14.232 1.00 95.94 126 ALA A N 1
ATOM 1051 C CA . ALA A 1 126 ? -12.652 -4.810 15.450 1.00 95.94 126 ALA A CA 1
ATOM 1052 C C . ALA A 1 126 ? -12.726 -3.923 16.708 1.00 95.94 126 ALA A C 1
ATOM 1054 O O . ALA A 1 126 ? -13.207 -4.369 17.754 1.00 95.94 126 ALA A O 1
ATOM 1055 N N . GLU A 1 127 ? -12.282 -2.666 16.621 1.00 95.88 127 GLU A N 1
ATOM 1056 C CA . GLU A 1 127 ? -12.406 -1.693 17.712 1.00 95.88 127 GLU A CA 1
ATOM 1057 C C . GLU A 1 127 ? -13.875 -1.352 18.000 1.00 95.88 127 GLU A C 1
ATOM 1059 O O . GLU A 1 127 ? -14.301 -1.391 19.156 1.00 95.88 127 GLU A O 1
ATOM 1064 N N . GLU A 1 128 ? -14.674 -1.101 16.961 1.00 96.19 128 GLU A N 1
ATOM 1065 C CA . GLU A 1 128 ? -16.111 -0.847 17.092 1.00 96.19 128 GLU A CA 1
ATOM 1066 C C . GLU A 1 128 ? -16.835 -2.031 17.751 1.00 96.19 128 GLU A C 1
ATOM 1068 O O . GLU A 1 128 ? -17.617 -1.840 18.686 1.00 96.19 128 GLU A O 1
ATOM 1073 N N . ALA A 1 129 ? -16.515 -3.264 17.344 1.00 96.12 129 ALA A N 1
ATOM 1074 C CA . ALA A 1 129 ? -17.063 -4.473 17.953 1.00 96.12 129 ALA A CA 1
ATOM 1075 C C . ALA A 1 129 ? -16.694 -4.597 19.443 1.00 96.12 129 ALA A C 1
ATOM 1077 O O . ALA A 1 129 ? -17.555 -4.932 20.261 1.00 96.12 129 ALA A O 1
ATOM 1078 N N . ARG A 1 130 ? -15.447 -4.275 19.822 1.00 96.75 130 ARG A N 1
ATOM 1079 C CA . ARG A 1 130 ? -15.024 -4.255 21.233 1.00 96.75 130 ARG A CA 1
ATOM 1080 C C . ARG A 1 130 ? -15.787 -3.220 22.053 1.00 96.75 130 ARG A C 1
ATOM 1082 O O . ARG A 1 130 ? -16.213 -3.536 23.163 1.00 96.75 130 ARG A O 1
ATOM 1089 N N . LEU A 1 131 ? -15.966 -2.011 21.525 1.00 96.44 131 LEU A N 1
ATOM 1090 C CA . LEU A 1 131 ? -16.716 -0.952 22.206 1.00 96.44 131 LEU A CA 1
ATOM 1091 C C . LEU A 1 131 ? -18.195 -1.330 22.369 1.00 96.44 131 LEU A C 1
ATOM 1093 O O . LEU A 1 131 ? -18.775 -1.108 23.433 1.00 96.44 131 LEU A O 1
ATOM 1097 N N . ALA A 1 132 ? -18.796 -1.954 21.353 1.00 95.75 132 ALA A N 1
ATOM 1098 C CA . ALA A 1 132 ? -20.163 -2.460 21.426 1.00 95.75 132 ALA A CA 1
ATOM 1099 C C . ALA A 1 132 ? -20.313 -3.572 22.481 1.00 95.75 132 ALA A C 1
ATOM 1101 O O . ALA A 1 132 ? -21.282 -3.580 23.247 1.00 95.75 132 ALA A O 1
ATOM 1102 N N . GLU A 1 133 ? -19.348 -4.492 22.569 1.00 95.62 133 GLU A N 1
ATOM 1103 C CA . GLU A 1 133 ? -19.345 -5.536 23.595 1.00 95.62 133 GLU A CA 1
ATOM 1104 C C . GLU A 1 133 ? -19.174 -4.956 25.006 1.00 95.62 133 GLU A C 1
ATOM 1106 O O . GLU A 1 133 ? -19.914 -5.332 25.921 1.00 95.62 133 GLU A O 1
ATOM 1111 N N . GLU A 1 134 ? -18.262 -3.998 25.186 1.00 95.50 134 GLU A N 1
ATOM 1112 C CA . GLU A 1 134 ? -18.068 -3.307 26.462 1.00 95.50 134 GLU A CA 1
ATOM 1113 C C . GLU A 1 134 ? -19.345 -2.577 26.907 1.00 95.50 134 GLU A C 1
ATOM 1115 O O . GLU A 1 134 ? -19.767 -2.710 28.062 1.00 95.50 134 GLU A O 1
ATOM 1120 N N . ALA A 1 135 ? -20.019 -1.884 25.983 1.00 95.75 135 ALA A N 1
ATOM 1121 C CA . ALA A 1 135 ? -21.295 -1.227 26.246 1.00 95.75 135 ALA A CA 1
ATOM 1122 C C . ALA A 1 135 ? -22.382 -2.228 26.677 1.00 95.75 135 ALA A C 1
ATOM 1124 O O . ALA A 1 135 ? -23.096 -1.976 27.653 1.00 95.75 135 ALA A O 1
ATOM 1125 N N . ARG A 1 136 ? -22.467 -3.395 26.021 1.00 96.62 136 ARG A N 1
ATOM 1126 C CA . ARG A 1 136 ? -23.413 -4.462 26.391 1.00 96.62 136 ARG A CA 1
ATOM 1127 C C . ARG A 1 136 ? -23.144 -4.990 27.801 1.00 96.62 136 ARG A C 1
ATOM 1129 O O . ARG A 1 136 ? -24.080 -5.140 28.586 1.00 96.62 136 ARG A O 1
ATOM 1136 N N . ILE A 1 137 ? -21.878 -5.235 28.148 1.00 95.94 137 ILE A N 1
ATOM 1137 C CA . ILE A 1 137 ? -21.485 -5.694 29.491 1.00 95.94 137 ILE A CA 1
ATOM 1138 C C . ILE A 1 137 ? -21.820 -4.629 30.547 1.00 95.94 137 ILE A C 1
ATOM 1140 O O . ILE A 1 137 ? -22.304 -4.958 31.634 1.00 95.94 137 ILE A O 1
ATOM 1144 N N . ALA A 1 138 ? -21.591 -3.348 30.250 1.00 95.19 138 ALA A N 1
ATOM 1145 C CA . ALA A 1 138 ? -21.939 -2.251 31.150 1.00 95.19 138 ALA A CA 1
ATOM 1146 C C . ALA A 1 138 ? -23.460 -2.140 31.369 1.00 95.19 138 ALA A C 1
ATOM 1148 O O . ALA A 1 138 ? -23.909 -1.954 32.506 1.00 95.19 138 ALA A O 1
ATOM 1149 N N . GLU A 1 139 ? -24.262 -2.301 30.314 1.00 95.12 139 GLU A N 1
ATOM 1150 C CA . GLU A 1 139 ? -25.724 -2.318 30.406 1.00 95.12 139 GLU A CA 1
ATOM 1151 C C . GLU A 1 139 ? -26.226 -3.513 31.230 1.00 95.12 139 GLU A C 1
ATOM 1153 O O . GLU A 1 139 ? -27.087 -3.356 32.101 1.00 95.12 139 GLU A O 1
ATOM 1158 N N . GLU A 1 140 ? -25.654 -4.701 31.021 1.00 95.06 140 GLU A N 1
ATOM 1159 C CA . GLU A 1 140 ? -25.994 -5.896 31.794 1.00 95.06 140 GLU A CA 1
ATOM 1160 C C . GLU A 1 140 ? -25.692 -5.705 33.287 1.00 95.06 140 GLU A C 1
ATOM 1162 O O . GLU A 1 140 ? -26.543 -5.996 34.136 1.00 95.06 140 GLU A O 1
ATOM 1167 N N . LYS A 1 141 ? -24.531 -5.125 33.622 1.00 95.69 141 LYS A N 1
ATOM 1168 C CA . LYS A 1 141 ? -24.184 -4.774 35.009 1.00 95.69 141 LYS A CA 1
ATOM 1169 C C . LYS A 1 141 ? -25.185 -3.795 35.618 1.00 95.69 141 LYS A C 1
ATOM 1171 O O . LYS A 1 141 ? -25.611 -4.015 36.753 1.00 95.69 141 LYS A O 1
ATOM 1176 N N . ARG A 1 142 ? -25.611 -2.761 34.879 1.00 95.06 142 ARG A N 1
ATOM 1177 C CA . ARG A 1 142 ? -26.643 -1.818 35.348 1.00 95.06 142 ARG A CA 1
ATOM 1178 C C . ARG A 1 142 ? -27.968 -2.518 35.630 1.00 95.06 142 ARG A C 1
ATOM 1180 O O . ARG A 1 142 ? -28.519 -2.339 36.713 1.00 95.06 142 ARG A O 1
ATOM 1187 N N . LYS A 1 143 ? -28.441 -3.370 34.715 1.00 94.94 143 LYS A N 1
ATOM 1188 C CA . LYS A 1 143 ? -29.672 -4.156 34.912 1.00 94.94 143 LYS A CA 1
ATOM 1189 C C . LYS A 1 143 ? -29.568 -5.091 36.118 1.00 94.94 143 LYS A C 1
ATOM 1191 O O . LYS A 1 143 ? -30.536 -5.254 36.861 1.00 94.94 143 LYS A O 1
ATOM 1196 N N . ALA A 1 144 ? -28.407 -5.707 36.340 1.00 94.62 144 ALA A N 1
ATOM 1197 C CA . ALA A 1 144 ? -28.175 -6.556 37.504 1.00 94.62 144 ALA A CA 1
ATOM 1198 C C . ALA A 1 144 ? -28.184 -5.756 38.821 1.00 94.62 144 ALA A C 1
ATOM 1200 O O . ALA A 1 144 ? -28.760 -6.211 39.811 1.00 94.62 144 ALA A O 1
ATOM 1201 N N . GLU A 1 145 ? -27.585 -4.563 38.843 1.00 94.62 145 GLU A N 1
ATOM 1202 C CA . GLU A 1 145 ? -27.610 -3.669 40.006 1.00 94.62 145 GLU A CA 1
ATOM 1203 C C . GLU A 1 145 ? -29.029 -3.162 40.303 1.00 94.62 145 GLU A C 1
ATOM 1205 O O . GLU A 1 145 ? -29.460 -3.170 41.456 1.00 94.62 145 GLU A O 1
ATOM 1210 N N . GLU A 1 146 ? -29.788 -2.796 39.271 1.00 94.44 146 GLU A N 1
ATOM 1211 C CA . GLU A 1 146 ? -31.185 -2.378 39.403 1.00 94.44 146 GLU A CA 1
ATOM 1212 C C . GLU A 1 146 ? -32.052 -3.496 39.998 1.00 94.44 146 GLU A C 1
ATOM 1214 O O . GLU A 1 146 ? -32.779 -3.268 40.967 1.00 94.44 146 GLU A O 1
ATOM 1219 N N . LYS A 1 147 ? -31.896 -4.737 39.515 1.00 94.38 147 LYS A N 1
ATOM 1220 C CA . LYS A 1 147 ? -32.566 -5.912 40.098 1.00 94.38 147 LYS A CA 1
ATOM 1221 C C . LYS A 1 147 ? -32.209 -6.119 41.571 1.00 94.38 147 LYS A C 1
ATOM 1223 O O . LYS A 1 147 ? -33.091 -6.445 42.364 1.00 94.38 147 LYS A O 1
ATOM 1228 N N . LYS A 1 148 ? -30.943 -5.919 41.960 1.00 94.06 148 LYS A N 1
ATOM 1229 C CA . LYS A 1 148 ? -30.523 -6.007 43.371 1.00 94.06 148 LYS A CA 1
ATOM 1230 C C . LYS A 1 148 ? -31.189 -4.932 44.227 1.00 94.06 148 LYS A C 1
ATOM 1232 O O . LYS A 1 148 ? -31.718 -5.262 45.285 1.00 94.06 148 LYS A O 1
ATOM 1237 N N . LYS A 1 149 ? -31.222 -3.681 43.756 1.00 94.19 149 LYS A N 1
ATOM 1238 C CA . LYS A 1 149 ? -31.901 -2.576 44.455 1.00 94.19 149 LYS A CA 1
ATOM 1239 C C . LYS A 1 149 ? -33.398 -2.840 44.607 1.00 94.19 149 LYS A C 1
ATOM 1241 O O . LYS A 1 149 ? -33.936 -2.649 45.694 1.00 94.19 149 LYS A O 1
ATOM 1246 N N . ALA A 1 150 ? -34.054 -3.339 43.560 1.00 94.25 150 ALA A N 1
ATOM 1247 C CA . ALA A 1 150 ? -35.465 -3.713 43.613 1.00 94.25 150 ALA A CA 1
ATOM 1248 C C . ALA A 1 150 ? -35.726 -4.839 44.633 1.00 94.25 150 ALA A C 1
ATOM 1250 O O . ALA A 1 150 ? -36.663 -4.747 45.425 1.00 94.25 150 ALA A O 1
ATOM 1251 N N . ALA A 1 151 ? -34.874 -5.869 44.669 1.00 93.88 151 ALA A N 1
ATOM 1252 C CA . ALA A 1 151 ? -34.984 -6.955 45.644 1.00 93.88 151 ALA A CA 1
ATOM 1253 C C . ALA A 1 151 ? -34.755 -6.480 47.092 1.00 93.88 151 ALA A C 1
ATOM 1255 O O . ALA A 1 151 ? -35.455 -6.917 48.006 1.00 93.88 151 ALA A O 1
ATOM 1256 N N . GLU A 1 152 ? -33.804 -5.570 47.315 1.00 94.56 152 GLU A N 1
ATOM 1257 C CA . GLU A 1 152 ? -33.563 -4.976 48.634 1.00 94.56 152 GLU A CA 1
ATOM 1258 C C . GLU A 1 152 ? -34.746 -4.109 49.090 1.00 94.56 152 GLU A C 1
ATOM 1260 O O . GLU A 1 152 ? -35.190 -4.220 50.234 1.00 94.56 152 GLU A O 1
ATOM 1265 N N . ALA A 1 153 ? -35.304 -3.296 48.188 1.00 94.25 153 ALA A N 1
ATOM 1266 C CA . ALA A 1 153 ? -36.495 -2.497 48.465 1.00 94.25 153 ALA A CA 1
ATOM 1267 C C . ALA A 1 153 ? -37.701 -3.383 48.823 1.00 94.25 153 ALA A C 1
ATOM 1269 O O . ALA A 1 153 ? -38.407 -3.095 49.789 1.00 94.25 153 ALA A O 1
ATOM 1270 N N . ALA A 1 154 ? -37.896 -4.495 48.106 1.00 93.38 154 ALA A N 1
ATOM 1271 C CA . ALA A 1 154 ? -38.947 -5.465 48.407 1.00 93.38 154 ALA A CA 1
ATOM 1272 C C . ALA A 1 154 ? -38.770 -6.106 49.796 1.00 93.38 154 ALA A C 1
ATOM 1274 O O . ALA A 1 154 ? -39.739 -6.196 50.548 1.00 93.38 154 ALA A O 1
ATOM 1275 N N . ARG A 1 155 ? -37.538 -6.481 50.178 1.00 93.19 155 ARG A N 1
ATOM 1276 C CA . ARG A 1 155 ? -37.248 -6.998 51.530 1.00 93.19 155 ARG A CA 1
ATOM 1277 C C . ARG A 1 155 ? -37.559 -5.979 52.621 1.00 93.19 155 ARG A C 1
ATOM 1279 O O . ARG A 1 155 ? -38.213 -6.330 53.597 1.00 93.19 155 ARG A O 1
ATOM 1286 N N . LYS A 1 156 ? -37.138 -4.722 52.443 1.00 93.38 156 LYS A N 1
ATOM 1287 C CA . LYS A 1 156 ? -37.438 -3.636 53.392 1.00 93.38 156 LYS A CA 1
ATOM 1288 C C . LYS A 1 156 ? -38.944 -3.404 53.533 1.00 93.38 156 LYS A C 1
ATOM 1290 O O . LYS A 1 156 ? -39.428 -3.200 54.642 1.00 93.38 156 LYS A O 1
ATOM 1295 N N . ALA A 1 157 ? -39.692 -3.472 52.431 1.00 92.31 157 ALA A N 1
ATOM 1296 C CA . ALA A 1 157 ? -41.148 -3.363 52.464 1.00 92.31 157 ALA A CA 1
ATOM 1297 C C . ALA A 1 157 ? -41.803 -4.539 53.213 1.00 92.31 157 ALA A C 1
ATOM 1299 O O . ALA A 1 157 ? -42.725 -4.328 53.998 1.00 92.31 157 ALA A O 1
ATOM 1300 N N . GLU A 1 158 ? -41.324 -5.770 53.012 1.00 91.69 158 GLU A N 1
ATOM 1301 C CA . GLU A 1 158 ? -41.818 -6.947 53.737 1.00 91.69 158 GLU A CA 1
ATOM 1302 C C . GLU A 1 158 ? -41.525 -6.860 55.243 1.00 91.69 158 GLU A C 1
ATOM 1304 O O . GLU A 1 158 ? -42.403 -7.131 56.063 1.00 91.69 158 GLU A O 1
ATOM 1309 N N . GLU A 1 159 ? -40.317 -6.432 55.616 1.00 91.69 159 GLU A N 1
ATOM 1310 C CA . GLU A 1 159 ? -39.928 -6.213 57.011 1.00 91.69 159 GLU A CA 1
ATOM 1311 C C . GLU A 1 159 ? -40.810 -5.149 57.678 1.00 91.69 159 GLU A C 1
ATOM 1313 O O . GLU A 1 159 ? -41.316 -5.370 58.779 1.00 91.69 159 GLU A O 1
ATOM 1318 N N . ALA A 1 160 ? -41.089 -4.042 56.982 1.00 91.62 160 ALA A N 1
ATOM 1319 C CA . ALA A 1 160 ? -42.002 -3.010 57.466 1.00 91.62 160 ALA A CA 1
ATOM 1320 C C . ALA A 1 160 ? -43.428 -3.547 57.690 1.00 91.62 160 ALA A C 1
ATOM 1322 O O . ALA A 1 160 ? -44.035 -3.241 58.718 1.00 91.62 160 ALA A O 1
ATOM 1323 N N . ARG A 1 161 ? -43.952 -4.394 56.787 1.00 92.00 161 ARG A N 1
ATOM 1324 C CA . ARG A 1 161 ? -45.269 -5.034 56.981 1.00 92.00 161 ARG A CA 1
ATOM 1325 C C . ARG A 1 161 ? -45.283 -5.960 58.193 1.00 92.00 161 ARG A C 1
ATOM 1327 O O . ARG A 1 161 ? -46.227 -5.900 58.973 1.00 92.00 161 ARG A O 1
ATOM 1334 N N . LYS A 1 162 ? -44.237 -6.771 58.379 1.00 92.06 162 LYS A N 1
ATOM 1335 C CA . LYS A 1 162 ? -44.101 -7.648 59.555 1.00 92.06 162 LYS A CA 1
ATOM 1336 C C . LYS A 1 162 ? -44.029 -6.846 60.856 1.00 92.06 162 LYS A C 1
ATOM 1338 O O . 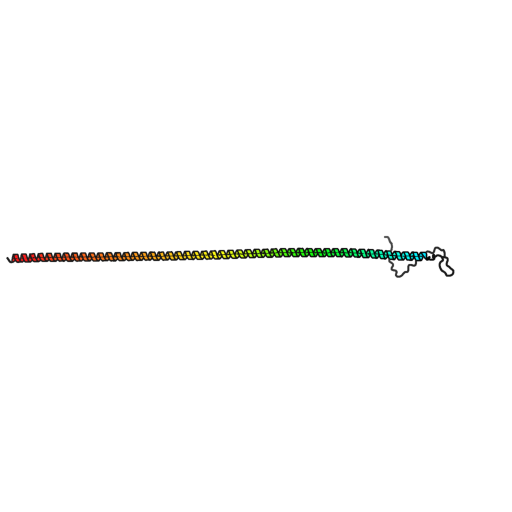LYS A 1 162 ? -44.656 -7.228 61.839 1.00 92.06 162 LYS A O 1
ATOM 1343 N N . ALA A 1 163 ? -43.314 -5.721 60.863 1.00 90.44 163 ALA A N 1
ATOM 1344 C CA . ALA A 1 163 ? -43.250 -4.831 62.020 1.00 90.44 163 ALA A CA 1
ATOM 1345 C C . ALA A 1 163 ? -44.611 -4.177 62.332 1.00 90.44 163 ALA A C 1
ATOM 1347 O O . ALA A 1 163 ? -44.998 -4.078 63.497 1.00 90.44 163 ALA A O 1
ATOM 1348 N N . GLU A 1 164 ? -45.362 -3.762 61.308 1.00 89.44 164 GLU A N 1
ATOM 1349 C CA . GLU A 1 164 ? -46.718 -3.225 61.476 1.00 89.44 164 GLU A CA 1
ATOM 1350 C C . GLU A 1 164 ? -47.690 -4.288 62.013 1.00 89.44 164 GLU A C 1
ATOM 1352 O O . GLU A 1 164 ? -48.461 -4.017 62.934 1.00 89.44 164 GLU A O 1
ATOM 1357 N N . GLU A 1 165 ? -47.625 -5.509 61.479 1.00 90.56 165 GLU A N 1
ATOM 1358 C CA . GLU A 1 165 ? -48.418 -6.646 61.949 1.00 90.56 165 GLU A CA 1
ATOM 1359 C C . GLU A 1 165 ? -48.106 -6.978 63.415 1.00 90.56 165 GLU A C 1
ATOM 1361 O O . GLU A 1 165 ? -49.026 -7.139 64.218 1.00 90.56 165 GLU A O 1
ATOM 1366 N N . ALA A 1 166 ? -46.826 -6.972 63.800 1.00 90.12 166 ALA A N 1
ATOM 1367 C CA . ALA A 1 166 ? -46.409 -7.164 65.186 1.00 90.12 166 ALA A CA 1
ATOM 1368 C C . ALA A 1 166 ? -46.950 -6.065 66.120 1.00 90.12 166 ALA A C 1
ATOM 1370 O O . ALA A 1 166 ? -47.446 -6.387 67.201 1.00 90.12 166 ALA A O 1
ATOM 1371 N N . ARG A 1 167 ? -46.934 -4.784 65.707 1.00 89.94 167 ARG A N 1
ATOM 1372 C CA . ARG A 1 167 ? -47.548 -3.696 66.498 1.00 89.94 167 ARG A CA 1
ATOM 1373 C C . ARG A 1 167 ? -49.051 -3.889 66.665 1.00 89.94 167 ARG A C 1
ATOM 1375 O O . ARG A 1 167 ? -49.548 -3.726 67.774 1.00 89.94 167 ARG A O 1
ATOM 1382 N N . LYS A 1 168 ? -49.764 -4.260 65.597 1.00 90.69 168 LYS A N 1
ATOM 1383 C CA . LYS A 1 168 ? -51.209 -4.538 65.658 1.00 90.69 168 LYS A CA 1
ATOM 1384 C C . LYS A 1 168 ? -51.521 -5.711 66.589 1.00 90.69 168 LYS A C 1
ATOM 1386 O O . LYS A 1 168 ? -52.476 -5.638 67.356 1.00 90.69 168 LYS A O 1
ATOM 1391 N N . ALA A 1 169 ? -50.705 -6.764 66.569 1.00 89.06 169 ALA A N 1
ATOM 1392 C CA . ALA A 1 169 ? -50.848 -7.897 67.481 1.00 89.06 169 ALA A CA 1
ATOM 1393 C C . ALA A 1 169 ? -50.579 -7.508 68.950 1.00 89.06 169 ALA A C 1
ATOM 1395 O O . ALA A 1 169 ? -51.302 -7.943 69.847 1.00 89.06 169 ALA A O 1
ATOM 1396 N N . GLU A 1 170 ? -49.573 -6.668 69.212 1.00 88.12 170 GLU A N 1
ATOM 1397 C CA . GLU A 1 170 ? -49.295 -6.145 70.557 1.00 88.12 170 GLU A CA 1
ATOM 1398 C C . GLU A 1 170 ? -50.433 -5.245 71.063 1.00 88.12 170 GLU A C 1
ATOM 1400 O O . GLU A 1 170 ? -50.864 -5.373 72.210 1.00 88.12 170 GLU A O 1
ATOM 1405 N N . GLU A 1 171 ? -50.957 -4.367 70.207 1.00 88.88 171 GLU A N 1
ATOM 1406 C CA . GLU A 1 171 ? -52.105 -3.512 70.515 1.00 88.88 171 GLU A CA 1
ATOM 1407 C C . GLU A 1 171 ? -53.351 -4.346 70.841 1.00 88.88 171 GLU A C 1
ATOM 1409 O O . GLU A 1 171 ? -54.015 -4.092 71.846 1.00 88.88 171 GLU A O 1
ATOM 1414 N N . ALA A 1 172 ? -53.612 -5.407 70.070 1.00 88.75 172 ALA A N 1
ATOM 1415 C CA . ALA A 1 172 ? -54.695 -6.346 70.347 1.00 88.75 172 ALA A CA 1
ATOM 1416 C C . ALA A 1 172 ? -54.524 -7.058 71.703 1.00 88.75 172 ALA A C 1
ATOM 1418 O O . ALA A 1 172 ? -55.495 -7.159 72.454 1.00 88.75 172 ALA A O 1
ATOM 1419 N N . ARG A 1 173 ? -53.303 -7.490 72.068 1.00 88.56 173 ARG A N 1
ATOM 1420 C CA . ARG A 1 173 ? -53.040 -8.067 73.404 1.00 88.56 173 ARG A CA 1
ATOM 1421 C C . ARG A 1 173 ? -53.295 -7.065 74.525 1.00 88.56 173 ARG A C 1
ATOM 1423 O O . ARG A 1 173 ? -53.913 -7.438 75.518 1.00 88.56 173 ARG A O 1
ATOM 1430 N N . LYS A 1 174 ? -52.855 -5.812 74.374 1.00 89.38 174 LYS A N 1
ATOM 1431 C CA . LYS A 1 174 ? -53.110 -4.755 75.369 1.00 89.38 174 LYS A CA 1
ATOM 1432 C C . LYS A 1 174 ? -54.602 -4.465 75.517 1.00 89.38 174 LYS A C 1
ATOM 1434 O O . LYS A 1 174 ? -55.076 -4.287 76.634 1.00 89.38 174 LYS A O 1
ATOM 1439 N N . ALA A 1 175 ? -55.351 -4.457 74.414 1.00 87.19 175 ALA A N 1
ATOM 1440 C CA . ALA A 1 175 ? -56.801 -4.293 74.447 1.00 87.19 175 ALA A CA 1
ATOM 1441 C C . ALA A 1 175 ? -57.503 -5.473 75.148 1.00 87.19 175 ALA A C 1
ATOM 1443 O O . ALA A 1 175 ? -58.425 -5.260 75.934 1.00 87.19 175 ALA A O 1
ATOM 1444 N N . GLU A 1 176 ? -57.059 -6.711 74.912 1.00 86.44 176 GLU A N 1
ATOM 1445 C CA . GLU A 1 176 ? -57.581 -7.894 75.611 1.00 86.44 176 GLU A CA 1
ATOM 1446 C C . GLU A 1 176 ? -57.259 -7.860 77.115 1.00 86.44 176 GLU A C 1
ATOM 1448 O O . GLU A 1 176 ? -58.122 -8.154 77.941 1.00 86.44 176 GLU A O 1
ATOM 1453 N N . GLU A 1 177 ? -56.038 -7.465 77.482 1.00 87.56 177 GLU A N 1
ATOM 1454 C CA . GLU A 1 177 ? -55.625 -7.299 78.878 1.00 87.56 177 GLU A CA 1
ATOM 1455 C C . GLU A 1 177 ? -56.465 -6.229 79.589 1.00 87.56 177 GLU A C 1
ATOM 1457 O O . GLU A 1 177 ? -56.960 -6.471 80.690 1.00 87.56 177 GLU A O 1
ATOM 1462 N N . ALA A 1 178 ? -56.718 -5.094 78.930 1.00 86.94 178 ALA A N 1
ATOM 1463 C CA . ALA A 1 178 ? -57.599 -4.051 79.447 1.00 86.94 178 ALA A CA 1
ATOM 1464 C C . ALA A 1 178 ? -59.035 -4.559 79.667 1.00 86.94 178 ALA A C 1
ATOM 1466 O O . ALA A 1 178 ? -59.622 -4.276 80.711 1.00 86.94 178 ALA A O 1
ATOM 1467 N N . ARG A 1 179 ? -59.583 -5.367 78.744 1.00 86.75 179 ARG A N 1
ATOM 1468 C CA . ARG A 1 179 ? -60.908 -5.989 78.922 1.00 86.75 179 ARG A CA 1
ATOM 1469 C C . ARG A 1 179 ? -60.953 -6.951 80.104 1.00 86.75 179 ARG A C 1
ATOM 1471 O O . ARG A 1 179 ? -61.909 -6.908 80.868 1.00 86.75 179 ARG A O 1
ATOM 1478 N N . LYS A 1 180 ? -59.926 -7.787 80.284 1.00 86.88 180 LYS A N 1
ATOM 1479 C CA . LYS A 1 180 ? -59.838 -8.690 81.446 1.00 86.88 180 LYS A CA 1
ATOM 1480 C C . LYS A 1 180 ? -59.738 -7.918 82.761 1.00 86.88 180 LYS A C 1
ATOM 1482 O O . LYS A 1 180 ? -60.341 -8.325 83.749 1.00 86.88 180 LYS A O 1
ATOM 1487 N N . ALA A 1 181 ? -59.006 -6.805 82.780 1.00 85.38 181 ALA A N 1
ATOM 1488 C CA . ALA A 1 181 ? -58.924 -5.937 83.951 1.00 85.38 181 ALA A CA 1
ATOM 1489 C C . ALA A 1 181 ? -60.274 -5.265 84.271 1.00 85.38 181 ALA A C 1
ATOM 1491 O O . ALA A 1 181 ? -60.657 -5.182 85.437 1.00 85.38 181 ALA A O 1
ATOM 1492 N N . GLU A 1 182 ? -61.014 -4.822 83.251 1.00 83.94 182 GLU A N 1
ATOM 1493 C CA . GLU A 1 182 ? -62.367 -4.272 83.410 1.00 83.94 182 GLU A CA 1
ATOM 1494 C C . GLU A 1 182 ? -63.357 -5.331 83.922 1.00 83.94 182 GLU A C 1
ATOM 1496 O O . GLU A 1 182 ? -64.101 -5.072 84.868 1.00 83.94 182 GLU A O 1
ATOM 1501 N N . GLU A 1 183 ? -63.315 -6.544 83.366 1.00 85.56 183 GLU A N 1
ATOM 1502 C CA . GLU A 1 183 ? -64.125 -7.679 83.818 1.00 85.56 183 GLU A CA 1
ATOM 1503 C C . GLU A 1 183 ? -63.834 -8.037 85.283 1.00 85.56 183 GLU A C 1
ATOM 1505 O O . GLU A 1 183 ? -64.762 -8.214 86.072 1.00 85.56 183 GLU A O 1
ATOM 1510 N N . ALA A 1 184 ? -62.558 -8.063 85.683 1.00 85.06 184 ALA A N 1
ATOM 1511 C CA . ALA A 1 184 ? -62.164 -8.287 87.072 1.00 85.06 184 ALA A CA 1
ATOM 1512 C C . ALA A 1 184 ? -62.700 -7.194 88.014 1.00 85.06 184 ALA A C 1
ATOM 1514 O O . ALA A 1 184 ? -63.189 -7.509 89.099 1.00 85.06 184 ALA A O 1
ATOM 1515 N N . ARG A 1 185 ? -62.674 -5.923 87.587 1.00 84.50 185 ARG A N 1
ATOM 1516 C CA . ARG A 1 185 ? -63.251 -4.805 88.350 1.00 84.50 185 ARG A CA 1
ATOM 1517 C C . ARG A 1 185 ? -64.762 -4.935 88.524 1.00 84.50 185 ARG A C 1
ATOM 1519 O O . ARG A 1 185 ? -65.261 -4.700 89.620 1.00 84.50 185 ARG A O 1
ATOM 1526 N N . LEU A 1 186 ? -65.480 -5.303 87.464 1.00 85.25 186 LEU A N 1
ATOM 1527 C CA . LEU A 1 186 ? -66.926 -5.533 87.520 1.00 85.25 186 LEU A CA 1
ATOM 1528 C C . LEU A 1 186 ? -67.270 -6.714 88.438 1.00 85.25 186 LEU A C 1
ATOM 1530 O O . LEU A 1 186 ? -68.239 -6.645 89.190 1.00 85.25 186 LEU A O 1
ATOM 1534 N N . ALA A 1 187 ? -66.465 -7.779 88.419 1.00 83.50 187 ALA A N 1
ATOM 1535 C CA . ALA A 1 187 ? -66.633 -8.916 89.321 1.00 83.50 187 ALA A CA 1
ATOM 1536 C C . ALA A 1 187 ? -66.384 -8.536 90.793 1.00 83.50 187 ALA A C 1
ATOM 1538 O O . ALA A 1 187 ? -67.125 -8.974 91.673 1.00 83.50 187 ALA A O 1
ATOM 1539 N N . GLU A 1 188 ? -65.374 -7.706 91.073 1.00 80.62 188 GLU A N 1
ATOM 1540 C CA . GLU A 1 188 ? -65.110 -7.178 92.417 1.00 80.62 188 GLU A CA 1
ATOM 1541 C C . GLU A 1 188 ? -66.251 -6.272 92.904 1.00 80.62 188 GLU A C 1
ATOM 1543 O O . GLU A 1 188 ? -66.729 -6.428 94.028 1.00 80.62 188 GLU A O 1
ATOM 1548 N N . GLU A 1 189 ? -66.747 -5.382 92.042 1.00 82.38 189 GLU A N 1
ATOM 1549 C CA . GLU A 1 189 ? -67.895 -4.518 92.332 1.00 82.38 189 GLU A CA 1
ATOM 1550 C C . GLU A 1 189 ? -69.159 -5.338 92.633 1.00 82.38 189 GLU A C 1
ATOM 1552 O O . GLU A 1 189 ? -69.852 -5.070 93.617 1.00 82.38 189 GLU A O 1
ATOM 1557 N N . ALA A 1 190 ? -69.419 -6.395 91.858 1.00 82.06 190 ALA A N 1
ATOM 1558 C CA . ALA A 1 190 ? -70.517 -7.322 92.119 1.00 82.06 190 ALA A CA 1
ATOM 1559 C C . ALA A 1 190 ? -70.365 -8.036 93.474 1.00 82.06 190 ALA A C 1
ATOM 1561 O O . ALA A 1 190 ? -71.345 -8.168 94.209 1.00 82.06 190 ALA A O 1
ATOM 1562 N N . ARG A 1 191 ? -69.142 -8.442 93.844 1.00 81.69 191 ARG A N 1
ATOM 1563 C CA . ARG A 1 191 ? -68.859 -9.063 95.147 1.00 81.69 191 ARG A CA 1
ATOM 1564 C C . ARG A 1 191 ? -69.096 -8.104 96.312 1.00 81.69 191 ARG A C 1
ATOM 1566 O O . ARG A 1 191 ? -69.673 -8.509 97.316 1.00 81.69 191 ARG A O 1
ATOM 1573 N N . LEU A 1 192 ? -68.665 -6.849 96.181 1.00 81.62 192 LEU A N 1
ATOM 1574 C CA . LEU A 1 192 ? -68.913 -5.808 97.183 1.00 81.62 192 LEU A CA 1
ATOM 1575 C C . LEU A 1 192 ? -70.411 -5.509 97.318 1.00 81.62 192 LEU A C 1
ATOM 1577 O O . LEU A 1 192 ? -70.902 -5.330 98.432 1.00 81.62 192 LEU A O 1
ATOM 1581 N N . ALA A 1 193 ? -71.155 -5.499 96.209 1.00 79.38 193 ALA A N 1
ATOM 1582 C CA . ALA A 1 193 ? -72.606 -5.332 96.229 1.00 79.38 193 ALA A CA 1
ATOM 1583 C C . ALA A 1 193 ? -73.322 -6.513 96.916 1.00 79.38 193 ALA A C 1
ATOM 1585 O O . ALA A 1 193 ? -74.268 -6.302 97.677 1.00 79.38 193 ALA A O 1
ATOM 1586 N N . GLU A 1 194 ? -72.866 -7.748 96.692 1.00 76.75 194 GLU A N 1
ATOM 1587 C CA . GLU A 1 194 ? -73.378 -8.938 97.383 1.00 76.75 194 GLU A CA 1
ATOM 1588 C C . GLU A 1 194 ? -73.063 -8.902 98.886 1.00 76.75 194 GLU A C 1
ATOM 1590 O O . GLU A 1 194 ? -73.947 -9.144 99.710 1.00 76.75 194 GLU A O 1
ATOM 1595 N N . GLU A 1 195 ? -71.838 -8.524 99.256 1.00 76.75 195 GLU A N 1
ATOM 1596 C CA . GLU A 1 195 ? -71.424 -8.353 100.650 1.00 76.75 195 GLU A CA 1
ATOM 1597 C C . GLU A 1 195 ? -72.259 -7.276 101.360 1.00 76.75 195 GLU A C 1
ATOM 1599 O O . GLU A 1 195 ? -72.746 -7.501 102.470 1.00 76.75 195 GLU A O 1
ATOM 1604 N N . ALA A 1 196 ? -72.520 -6.145 100.697 1.00 77.25 196 ALA A N 1
ATOM 1605 C CA . ALA A 1 196 ? -73.411 -5.106 101.207 1.00 77.25 196 ALA A CA 1
ATOM 1606 C C . ALA A 1 196 ? -74.848 -5.622 101.406 1.00 77.25 196 ALA A C 1
ATOM 1608 O O . ALA A 1 196 ? -75.469 -5.334 102.432 1.00 77.25 196 ALA A O 1
ATOM 1609 N N . ARG A 1 197 ? -75.366 -6.438 100.476 1.00 77.19 197 ARG A N 1
ATOM 1610 C CA . ARG A 1 197 ? -76.684 -7.077 100.612 1.00 77.19 197 ARG A CA 1
ATOM 1611 C C . ARG A 1 197 ? -76.749 -8.037 101.798 1.00 77.19 197 ARG A C 1
ATOM 1613 O O . ARG A 1 197 ? -77.738 -8.017 102.526 1.00 77.19 197 ARG A O 1
ATOM 1620 N N . LEU A 1 198 ? -75.721 -8.862 101.992 1.00 75.56 198 LEU A N 1
ATOM 1621 C CA . LEU A 1 198 ? -75.626 -9.783 103.128 1.00 75.56 198 LEU A CA 1
ATOM 1622 C C . LEU A 1 198 ? -75.520 -9.024 104.457 1.00 75.56 198 LEU A C 1
ATOM 1624 O O . LEU A 1 198 ? -76.162 -9.409 105.434 1.00 75.56 198 LEU A O 1
ATOM 1628 N N . ALA A 1 199 ? -74.766 -7.923 104.495 1.00 74.69 199 ALA A N 1
ATOM 1629 C CA . ALA A 1 199 ? -74.680 -7.054 105.666 1.00 74.69 199 ALA A CA 1
ATOM 1630 C C . ALA A 1 199 ? -76.032 -6.393 105.994 1.00 74.69 199 ALA A C 1
ATOM 1632 O O . ALA A 1 199 ? -76.424 -6.323 107.162 1.00 74.69 199 ALA A O 1
ATOM 1633 N N . GLU A 1 200 ? -76.782 -5.951 104.983 1.00 72.81 200 GLU A N 1
ATOM 1634 C CA . GLU A 1 200 ? -78.126 -5.405 105.180 1.00 72.81 200 GLU A CA 1
ATOM 1635 C C . GLU A 1 200 ? -79.128 -6.475 105.636 1.00 72.81 200 GLU A C 1
ATOM 1637 O O . GLU A 1 200 ? -79.909 -6.236 106.560 1.00 72.81 200 GLU A O 1
ATOM 1642 N N . GLU A 1 201 ? -79.063 -7.682 105.073 1.00 72.44 201 GLU A N 1
ATOM 1643 C CA . GLU A 1 201 ? -79.868 -8.823 105.515 1.00 72.44 201 GLU A CA 1
ATOM 1644 C C . GLU A 1 201 ? -79.562 -9.204 106.973 1.00 72.44 201 GLU A C 1
ATOM 1646 O O . GLU A 1 201 ? -80.485 -9.404 107.768 1.00 72.44 201 GLU A O 1
ATOM 1651 N N . ALA A 1 202 ? -78.283 -9.208 107.364 1.00 73.00 202 ALA A N 1
ATOM 1652 C CA . ALA A 1 202 ? -77.860 -9.418 108.745 1.00 73.00 202 ALA A CA 1
ATOM 1653 C C . ALA A 1 202 ? -78.387 -8.321 109.684 1.00 73.00 202 ALA A C 1
ATOM 1655 O O . ALA A 1 202 ? -78.869 -8.636 110.774 1.00 73.00 202 ALA A O 1
ATOM 1656 N N . ARG A 1 203 ? -78.380 -7.049 109.257 1.00 71.88 203 ARG A N 1
ATOM 1657 C CA . ARG A 1 203 ? -78.956 -5.938 110.033 1.00 71.88 203 ARG A CA 1
ATOM 1658 C C . ARG A 1 203 ? -80.462 -6.112 110.232 1.00 71.88 203 ARG A C 1
ATOM 1660 O O . ARG A 1 203 ? -80.942 -5.951 111.349 1.00 71.88 203 ARG A O 1
ATOM 1667 N N . ILE A 1 204 ? -81.204 -6.487 109.187 1.00 70.88 204 ILE A N 1
ATOM 1668 C CA . ILE A 1 204 ? -82.648 -6.762 109.287 1.00 70.88 204 ILE A CA 1
ATOM 1669 C C . ILE A 1 204 ? -82.914 -7.972 110.197 1.00 70.88 204 ILE A C 1
ATOM 1671 O O . ILE A 1 204 ? -83.867 -7.961 110.978 1.00 70.88 204 ILE A O 1
ATOM 1675 N N . ALA A 1 205 ? -82.081 -9.013 110.141 1.00 71.00 205 ALA A N 1
ATOM 1676 C CA . ALA A 1 205 ? -82.180 -10.161 111.041 1.00 71.00 205 ALA A CA 1
ATOM 1677 C C . ALA A 1 205 ? -81.888 -9.787 112.508 1.00 71.00 205 ALA A C 1
ATOM 1679 O O . ALA A 1 205 ? -82.595 -10.245 113.408 1.00 71.00 205 ALA A O 1
ATOM 1680 N N . GLU A 1 206 ? -80.899 -8.928 112.765 1.00 69.75 206 GLU A N 1
ATOM 1681 C CA . GLU A 1 206 ? -80.616 -8.393 114.101 1.00 69.75 206 GLU A CA 1
ATOM 1682 C C . GLU A 1 206 ? -81.764 -7.508 114.605 1.00 69.75 206 GLU A C 1
ATOM 1684 O O . GLU A 1 206 ? -82.176 -7.616 115.761 1.00 69.75 206 GLU A O 1
ATOM 1689 N N . GLU A 1 207 ? -82.341 -6.676 113.738 1.00 68.56 207 GLU A N 1
ATOM 1690 C CA . GLU A 1 207 ? -83.496 -5.845 114.074 1.00 68.56 207 GLU A CA 1
ATOM 1691 C C . GLU A 1 207 ? -84.724 -6.703 114.410 1.00 68.56 207 GLU A C 1
ATOM 1693 O O . GLU A 1 207 ? -85.406 -6.450 115.406 1.00 68.56 207 GLU A O 1
ATOM 1698 N N . LYS A 1 208 ? -84.954 -7.790 113.659 1.00 69.19 208 LYS A N 1
ATOM 1699 C CA . LYS A 1 208 ? -85.969 -8.803 113.986 1.00 69.19 208 LYS A CA 1
ATOM 1700 C C . LYS A 1 208 ? -85.691 -9.487 115.324 1.00 69.19 208 LYS A C 1
ATOM 1702 O O . LYS A 1 208 ? -86.629 -9.647 116.101 1.00 69.19 208 LYS A O 1
ATOM 1707 N N . ARG A 1 209 ? -84.435 -9.832 115.639 1.00 65.38 209 ARG A N 1
ATOM 1708 C CA . ARG A 1 209 ? -84.066 -10.377 116.958 1.00 65.38 209 ARG A CA 1
ATOM 1709 C C . ARG A 1 209 ? -84.331 -9.383 118.084 1.00 65.38 209 ARG A C 1
ATOM 1711 O O . ARG A 1 209 ? -84.945 -9.766 119.070 1.00 65.38 209 ARG A O 1
ATOM 1718 N N . LYS A 1 210 ? -83.961 -8.109 117.924 1.00 64.31 210 LYS A N 1
ATOM 1719 C CA . LYS A 1 210 ? -84.272 -7.048 118.900 1.00 64.31 210 LYS A CA 1
ATOM 1720 C C . LYS A 1 210 ? -85.781 -6.824 119.043 1.00 64.31 210 LYS A C 1
ATOM 1722 O O . LYS A 1 210 ? -86.253 -6.537 120.140 1.00 64.31 210 LYS A O 1
ATOM 1727 N N . ALA A 1 211 ? -86.552 -6.966 117.965 1.00 61.53 211 ALA A N 1
ATOM 1728 C CA . ALA A 1 211 ? -88.011 -6.897 118.010 1.00 61.53 211 ALA A CA 1
ATOM 1729 C C . ALA A 1 211 ? -88.639 -8.116 118.715 1.00 61.53 211 ALA A C 1
ATOM 1731 O O . ALA A 1 211 ? -89.596 -7.950 119.469 1.00 61.53 211 ALA A O 1
ATOM 1732 N N . GLU A 1 212 ? -88.103 -9.325 118.525 1.00 59.84 212 GLU A N 1
ATOM 1733 C CA . GLU A 1 212 ? -88.509 -10.520 119.281 1.00 59.84 212 GLU A CA 1
ATOM 1734 C C . GLU A 1 212 ? -88.111 -10.447 120.758 1.00 59.84 212 GLU A C 1
ATOM 1736 O O . GLU A 1 212 ? -88.892 -10.837 121.623 1.00 59.84 212 GLU A O 1
ATOM 1741 N N . GLU A 1 213 ? -86.935 -9.910 121.071 1.00 58.28 213 GLU A N 1
ATOM 1742 C CA . GLU A 1 213 ? -86.475 -9.725 122.448 1.00 58.28 213 GLU A CA 1
ATOM 1743 C C . GLU A 1 213 ? -87.356 -8.708 123.188 1.00 58.28 213 GLU A C 1
ATOM 1745 O O . GLU A 1 213 ? -87.802 -8.964 124.305 1.00 58.28 213 GLU A O 1
ATOM 1750 N N . LYS A 1 214 ? -87.743 -7.615 122.516 1.00 57.56 214 LYS A N 1
ATOM 1751 C CA . LYS A 1 214 ? -88.744 -6.664 123.026 1.00 57.56 214 LYS A CA 1
ATOM 1752 C C . LYS A 1 214 ? -90.141 -7.273 123.189 1.00 57.56 214 LYS A C 1
ATOM 1754 O O . LYS A 1 214 ? -90.877 -6.824 124.057 1.00 57.56 214 LYS A O 1
ATOM 1759 N N . LYS A 1 215 ? -90.507 -8.294 122.406 1.00 54.97 215 LYS A N 1
ATOM 1760 C CA . LYS A 1 215 ? -91.764 -9.049 122.580 1.00 54.97 215 LYS A CA 1
ATOM 1761 C C . LYS A 1 215 ? -91.708 -10.094 123.700 1.00 54.97 215 LYS A C 1
ATOM 1763 O O . LYS A 1 215 ? -92.760 -10.478 124.185 1.00 54.97 215 LYS A O 1
ATOM 1768 N N . LYS A 1 216 ? -90.521 -10.560 124.102 1.00 52.53 216 LYS A N 1
ATOM 1769 C CA . LYS A 1 216 ? -90.328 -11.432 125.279 1.00 52.53 216 LYS A CA 1
ATOM 1770 C C . LYS A 1 216 ? -90.199 -10.657 126.595 1.00 52.53 216 LYS A C 1
ATOM 1772 O O . LYS A 1 216 ? -90.304 -11.265 127.654 1.00 52.53 216 LYS A O 1
ATOM 1777 N N . ALA A 1 217 ? -89.948 -9.350 126.524 1.00 49.47 217 ALA A N 1
ATOM 1778 C CA . ALA A 1 217 ? -89.826 -8.446 127.669 1.00 49.47 217 ALA A CA 1
ATOM 1779 C C . ALA A 1 217 ? -91.110 -7.637 127.974 1.00 49.47 217 ALA A C 1
ATOM 1781 O O . ALA A 1 217 ? -91.082 -6.779 128.856 1.00 49.47 217 ALA A O 1
ATOM 1782 N N . ALA A 1 218 ? -92.203 -7.894 127.248 1.00 46.75 218 ALA A N 1
ATOM 1783 C CA . ALA A 1 218 ? -93.545 -7.350 127.471 1.00 46.75 218 ALA A CA 1
ATOM 1784 C C . ALA A 1 218 ? -94.486 -8.471 127.925 1.00 46.75 218 ALA A C 1
ATOM 1786 O O . ALA A 1 218 ? -95.362 -8.184 128.770 1.00 46.75 218 ALA A O 1
#

Radius of gyration: 85.61 Å; chains: 1; bounding box: 174×67×219 Å

pLDDT: mean 80.56, std 20.04, range [31.11, 97.69]

Foldseek 3Di:
DDDDDDDDDDDDDDDDPPPDDPDPDDPQDAPPVGHGPDPPPQDPVNVVVVVVVVVVVVVVVVVVVVVVVVVVVVVVVVVVVVVVVVVVVVVVVVVVVVVVVVVVVVVVVVVVVVVVVVVVVVVVVVVVVVVVVVVVVVVVVVVVVVVVVVVVVVVVVVVVVVVVVVVVVVVVVVVVVVVVVVVVVVVVVVVVVVVVVVVVVVVVVVVVVVVVVVVVVD

Sequence (218 aa):
EIEKWMLPHMDYRHGREIRKYQHTLSAPQVDSRGLPLTMPKRTKEDDEAMEKKRQAEKEEGRREWKKEQDRLAAERKKAEEERLAELARIEAERRAEEERLAEEARLAEEARLAEEARLAEEARLAEEARLAEEARIAEEKRKAEEKKKAAEAARKAEEARKAEEARKAEEARKAEEARKAEEARLAEEARLAEEARLAEEARIAEEKRKAEEKKKAA

Secondary structure (DSSP, 8-state):
------------------------S-PPPB-TTS-BTTSPPPPHHHHHHHHHHHHHHHHHHHHHHHHHHHHHHHHHHHHHHHHHHHHHHHHHHHHHHHHHHHHHHHHHHHHHHHHHHHHHHHHHHHHHHHHHHHHHHHHHHHHHHHHHHHHHHHHHHHHHHHHHHHHHHHHHHHHHHHHHHHHHHHHHHHHHHHHHHHHHHHHHHHHHHHHHHHHH--